Protein AF-A0A973JYC9-F1 (afdb_monomer)

Sequence (213 aa):
MLSAKSLFTEILDNDDSFRLFCSIAASGESQGGWENARIAALVPESERDLAPKITRHGADEDKHGRIFNALMKKRGLEPAPVPPETDYTMLLEQHGIGLAHDKLKADQPLTVRDIVTYLAHSRVTEQRASEQMELLRKHFADHPELGRAVKMISSDEDNHLAYCHEELLRFARAGHGRDIQRILRECALAEIRVYRDVSLAVMAHMGRILGWS

Solvent-accessible surface area (backbone atoms only — not comparable to full-atom values): 11030 Å² total; per-residue (Å²): 126,96,43,73,64,55,54,49,46,58,38,64,74,34,67,71,39,31,31,43,53,32,26,44,49,22,51,51,24,42,50,49,12,51,51,26,44,38,49,31,74,22,51,31,80,94,52,49,86,48,28,66,59,35,39,48,50,12,52,49,27,40,48,49,16,50,47,34,51,49,56,32,48,76,72,75,44,72,81,45,88,65,59,74,68,49,38,59,66,62,54,37,42,78,72,70,40,56,76,54,66,72,61,60,68,61,82,51,70,42,52,73,69,50,53,51,44,38,36,36,33,46,35,50,52,26,46,52,50,26,57,52,28,48,57,48,29,77,72,32,45,81,37,94,86,46,9,68,58,37,50,49,52,30,55,48,27,50,50,50,27,48,53,27,49,53,52,50,54,52,41,32,75,74,67,41,43,67,58,45,55,51,49,36,52,54,38,48,61,50,46,58,51,52,52,50,51,22,51,51,43,47,51,53,53,42,26,64,71,73,65,64,125

Foldseek 3Di:
DDDPLVLVCLQCVDLVSLLQVLLLLLVQLLVLLLLLQLLLLQADPVPVVCNVVSNVLSVLSNVLSVLSCVLSVVVVHDHDDHDPLLNLVVQCVVLVQADHPVRSPPSHHDDPLNVLSNLLLQLLVLVVQLVVLVSCQVNCCPPPRCNVSSVSSNVSSVVSNVVSVVVNVVVVVVPCVVVSVVSNVSNNVSSVVSVVSSVVVSVVVSCVSSVPD

Radius of gyration: 17.73 Å; Cα contacts (8 Å, |Δi|>4): 232; chains: 1; bounding box: 40×30×53 Å

Structure (mmCIF, N/CA/C/O backbone):
data_AF-A0A973JYC9-F1
#
_entry.id   AF-A0A973JYC9-F1
#
loop_
_atom_site.group_PDB
_atom_site.id
_atom_site.type_symbol
_atom_site.label_atom_id
_atom_site.label_alt_id
_atom_site.label_comp_id
_atom_site.label_asym_id
_atom_site.label_entity_id
_atom_site.label_seq_id
_atom_site.pdbx_PDB_ins_code
_atom_site.Cartn_x
_atom_site.Cartn_y
_atom_site.Cartn_z
_atom_site.occupancy
_atom_site.B_iso_or_equiv
_atom_site.auth_seq_id
_atom_site.auth_comp_id
_atom_site.au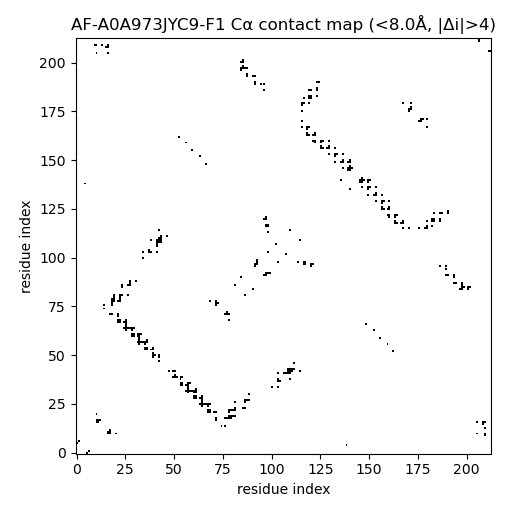th_asym_id
_atom_site.auth_atom_id
_atom_site.pdbx_PDB_model_num
ATOM 1 N N . MET A 1 1 ? -17.538 -15.037 22.084 1.00 63.44 1 MET A N 1
ATOM 2 C CA . MET A 1 1 ? -16.581 -15.948 21.416 1.00 63.44 1 MET A CA 1
ATOM 3 C C . MET A 1 1 ? -15.635 -15.097 20.602 1.00 63.44 1 MET A C 1
ATOM 5 O O . MET A 1 1 ? -16.117 -14.189 19.934 1.00 63.44 1 MET A O 1
ATOM 9 N N . LEU A 1 2 ? -14.335 -15.379 20.664 1.00 82.12 2 LEU A N 1
ATOM 10 C CA . LEU A 1 2 ? -13.342 -14.678 19.857 1.00 82.12 2 LEU A CA 1
ATOM 11 C C . LEU A 1 2 ? -13.589 -14.974 18.369 1.00 82.12 2 LEU A C 1
ATOM 13 O O . LEU A 1 2 ? -13.639 -16.130 17.957 1.00 82.12 2 LEU A O 1
ATOM 17 N N . SER A 1 3 ? -13.785 -13.927 17.577 1.00 90.25 3 SER A N 1
ATOM 18 C CA . SER A 1 3 ? -13.942 -13.982 16.123 1.00 90.25 3 SER A CA 1
ATOM 19 C C . SER A 1 3 ? -13.306 -12.741 15.503 1.00 90.25 3 SER A C 1
ATOM 21 O O . SER A 1 3 ? -13.174 -11.726 16.183 1.00 90.25 3 SER A O 1
ATOM 23 N N . ALA A 1 4 ? -12.969 -12.780 14.211 1.00 87.75 4 ALA A N 1
ATOM 24 C CA . ALA A 1 4 ? -12.471 -11.591 13.512 1.00 87.75 4 ALA A CA 1
ATOM 25 C C . ALA A 1 4 ? -13.449 -10.410 13.648 1.00 87.75 4 ALA A C 1
ATOM 27 O O . ALA A 1 4 ? -13.041 -9.301 13.970 1.00 87.75 4 ALA A O 1
ATOM 28 N N . LYS A 1 5 ? -14.757 -10.669 13.499 1.00 91.00 5 LYS A N 1
ATOM 29 C CA . LYS A 1 5 ? -15.793 -9.643 13.662 1.00 91.00 5 LYS A CA 1
ATOM 30 C C . LYS A 1 5 ? -15.778 -9.022 15.061 1.00 91.00 5 LYS A C 1
ATOM 32 O O . LYS A 1 5 ? -15.756 -7.805 15.153 1.00 91.00 5 LYS A O 1
ATOM 37 N N . SER A 1 6 ? -15.784 -9.832 16.125 1.00 92.69 6 SER A N 1
ATOM 38 C CA . SER A 1 6 ? -15.794 -9.302 17.498 1.00 92.69 6 SER A CA 1
ATOM 39 C C . SER A 1 6 ? -14.526 -8.509 17.812 1.00 92.69 6 SER A C 1
ATOM 41 O O . SER A 1 6 ? -14.623 -7.439 18.393 1.00 92.69 6 SER A O 1
ATOM 43 N N . LEU A 1 7 ? -13.367 -8.990 17.352 1.00 92.62 7 LEU A N 1
ATOM 44 C CA . LEU A 1 7 ? -12.081 -8.320 17.532 1.00 92.62 7 LEU A CA 1
ATOM 45 C C . LEU A 1 7 ? -12.058 -6.935 16.872 1.00 92.62 7 LEU A C 1
ATOM 47 O O . LEU A 1 7 ? -11.702 -5.948 17.506 1.00 92.62 7 LEU A O 1
ATOM 51 N N . PHE A 1 8 ? -12.472 -6.855 15.603 1.00 93.44 8 PHE A N 1
ATOM 52 C CA . PHE A 1 8 ? -12.558 -5.575 14.906 1.00 93.44 8 PHE A CA 1
ATOM 53 C C . PHE A 1 8 ? -13.615 -4.665 15.524 1.00 93.44 8 PHE A C 1
ATOM 55 O O . PHE A 1 8 ? -13.373 -3.473 15.629 1.00 93.44 8 PHE A O 1
ATOM 62 N N . THR A 1 9 ? -14.760 -5.192 15.964 1.00 94.44 9 THR A N 1
ATOM 63 C CA . THR A 1 9 ? -15.763 -4.382 16.669 1.00 94.44 9 THR A CA 1
ATOM 64 C C . THR A 1 9 ? -15.178 -3.746 17.931 1.00 94.44 9 THR A C 1
ATOM 66 O O . THR A 1 9 ? -15.327 -2.544 18.099 1.00 94.44 9 THR A O 1
ATOM 69 N N . GLU A 1 10 ? -14.435 -4.488 18.759 1.00 95.50 10 GLU A N 1
ATOM 70 C CA . GLU A 1 10 ? -13.779 -3.918 19.949 1.00 95.50 10 GLU A CA 1
ATOM 71 C C . GLU A 1 10 ? -12.788 -2.797 19.594 1.00 95.50 10 GLU A C 1
ATOM 73 O O . GLU A 1 10 ? -12.801 -1.744 20.228 1.00 95.50 10 GLU A O 1
ATOM 78 N N . ILE A 1 11 ? -11.981 -2.983 18.542 1.00 95.25 11 ILE A N 1
ATOM 79 C CA . ILE A 1 11 ? -11.052 -1.951 18.049 1.00 95.25 11 ILE A CA 1
ATOM 80 C C . ILE A 1 11 ? -11.806 -0.715 17.540 1.00 95.25 11 ILE A C 1
ATOM 82 O O . ILE A 1 11 ? -11.365 0.411 17.763 1.00 95.25 11 ILE A O 1
ATOM 86 N N . LEU A 1 12 ? -12.917 -0.914 16.828 1.00 94.69 12 LEU A N 1
ATOM 87 C CA . LEU A 1 12 ? -13.675 0.157 16.182 1.00 94.69 12 LEU A CA 1
ATOM 88 C C . LEU A 1 12 ? -14.596 0.918 17.143 1.00 94.69 12 LEU A C 1
ATOM 90 O O . LEU A 1 12 ? -14.936 2.062 16.844 1.00 94.69 12 LEU A O 1
ATOM 94 N N . ASP A 1 13 ? -15.007 0.316 18.257 1.00 95.38 13 ASP A N 1
ATOM 95 C CA . ASP A 1 13 ? -15.923 0.922 19.234 1.00 95.38 13 ASP A CA 1
ATOM 96 C C . ASP A 1 13 ? -15.190 1.710 20.335 1.00 95.38 13 ASP A C 1
ATOM 98 O O . ASP A 1 13 ? -15.813 2.499 21.045 1.00 95.38 13 ASP A O 1
ATOM 102 N N . ASN A 1 14 ? -13.872 1.538 20.472 1.00 97.31 14 ASN A N 1
ATOM 103 C CA . ASN A 1 14 ? -13.035 2.323 21.376 1.00 97.31 14 ASN A CA 1
ATOM 104 C C . ASN A 1 14 ? -12.266 3.403 20.600 1.00 97.31 14 ASN A C 1
ATOM 106 O O . ASN A 1 14 ? -11.577 3.117 19.622 1.00 97.31 14 ASN A O 1
ATOM 110 N N . ASP A 1 15 ? -12.379 4.653 21.047 1.00 98.06 15 ASP A N 1
ATOM 111 C CA . ASP A 1 15 ? -11.827 5.798 20.322 1.00 98.06 15 ASP A CA 1
ATOM 112 C C . ASP A 1 15 ? -10.297 5.790 20.238 1.00 98.06 15 ASP A C 1
ATOM 114 O O . ASP A 1 15 ? -9.754 6.147 19.195 1.00 98.06 15 ASP A O 1
ATOM 118 N N . ASP A 1 16 ? -9.586 5.337 21.272 1.00 98.06 16 ASP A N 1
ATOM 119 C CA . ASP A 1 16 ? -8.120 5.301 21.259 1.00 98.06 16 ASP A CA 1
ATOM 120 C C . ASP A 1 16 ? -7.584 4.227 20.305 1.00 98.06 16 ASP A C 1
ATOM 122 O O . ASP A 1 16 ? -6.649 4.488 19.538 1.00 98.06 16 ASP A O 1
ATOM 126 N N . SER A 1 17 ? -8.191 3.035 20.296 1.00 97.94 17 SER A N 1
ATOM 127 C CA . SER A 1 17 ? -7.802 1.968 19.367 1.00 97.94 17 SER A CA 1
ATOM 128 C C . SER A 1 17 ? -8.213 2.297 17.939 1.00 97.94 17 SER A C 1
ATOM 130 O O . SER A 1 17 ? -7.425 2.086 17.018 1.00 97.94 17 SER A O 1
ATOM 132 N N . PHE A 1 18 ? -9.398 2.881 17.746 1.00 97.94 18 PHE A N 1
ATOM 133 C CA . PHE A 1 18 ? -9.866 3.348 16.445 1.00 97.94 18 PHE A CA 1
ATOM 134 C C . PHE A 1 18 ? -8.940 4.425 15.876 1.00 97.94 18 PHE A C 1
ATOM 136 O O . PHE A 1 18 ? -8.522 4.341 14.721 1.00 97.94 18 PHE A O 1
ATOM 143 N N . ARG A 1 19 ? -8.562 5.408 16.703 1.00 98.31 19 ARG A N 1
ATOM 144 C CA . ARG A 1 19 ? -7.623 6.477 16.346 1.00 98.31 19 ARG A CA 1
ATOM 145 C C . ARG A 1 19 ? -6.286 5.913 15.897 1.00 98.31 19 ARG A C 1
ATOM 147 O O . ARG A 1 19 ? -5.793 6.298 14.839 1.00 98.31 19 ARG A O 1
ATOM 154 N N . LEU A 1 20 ? -5.707 4.989 16.663 1.00 98.56 20 LEU A N 1
ATOM 155 C CA . LEU A 1 20 ? -4.437 4.367 16.294 1.00 98.56 20 LEU A CA 1
ATOM 156 C C . LEU A 1 20 ? -4.567 3.544 15.005 1.00 98.56 20 LEU A C 1
ATOM 158 O O . LEU A 1 20 ? -3.752 3.706 14.101 1.00 98.56 20 LEU A O 1
ATOM 162 N N . PHE A 1 21 ? -5.609 2.719 14.889 1.00 97.56 21 PHE A N 1
ATOM 163 C CA . PHE A 1 21 ? -5.857 1.892 13.708 1.00 97.56 21 PHE A CA 1
ATOM 164 C C . PHE A 1 21 ? -5.978 2.737 12.430 1.00 97.56 21 PHE A C 1
ATOM 166 O O . PHE A 1 21 ? -5.291 2.476 11.445 1.00 97.56 21 PHE A O 1
ATOM 173 N N . CYS A 1 22 ? -6.791 3.798 12.459 1.00 98.12 22 CYS A N 1
ATOM 174 C CA . CYS A 1 22 ? -6.931 4.712 11.327 1.00 98.12 22 CYS A CA 1
ATOM 175 C C . CYS A 1 22 ? -5.657 5.515 11.042 1.00 98.12 22 CYS A C 1
ATOM 177 O O . CYS A 1 22 ? -5.405 5.820 9.882 1.00 98.12 22 CYS A O 1
ATOM 179 N N . SER A 1 23 ? -4.854 5.851 12.056 1.00 98.50 23 SER A N 1
ATOM 180 C CA . SER A 1 23 ? -3.591 6.578 11.856 1.00 98.50 23 SER A CA 1
ATOM 181 C C . SER A 1 23 ? -2.541 5.716 11.157 1.00 98.50 23 SER A C 1
ATOM 183 O O . SER A 1 23 ? -1.873 6.197 10.246 1.00 98.50 23 SER A O 1
ATOM 185 N N . ILE A 1 24 ? -2.437 4.437 11.538 1.00 98.25 24 ILE A N 1
ATOM 186 C CA . ILE A 1 24 ? -1.553 3.464 10.880 1.00 98.25 24 ILE A CA 1
ATOM 187 C C . ILE A 1 24 ? -1.950 3.312 9.412 1.00 98.25 24 ILE A C 1
ATOM 189 O O . ILE A 1 24 ? -1.103 3.476 8.537 1.00 98.25 24 ILE A O 1
ATOM 193 N N . ALA A 1 25 ? -3.240 3.078 9.147 1.00 97.50 25 ALA A N 1
ATOM 194 C CA . ALA A 1 25 ? -3.743 2.958 7.783 1.00 97.50 25 ALA A CA 1
ATOM 195 C C . ALA A 1 25 ? -3.463 4.239 6.982 1.00 97.50 25 ALA A C 1
ATOM 197 O O . ALA A 1 25 ? -2.742 4.194 5.995 1.00 97.50 25 ALA A O 1
ATOM 198 N N . ALA A 1 26 ? -3.905 5.405 7.470 1.00 97.94 26 ALA A N 1
ATOM 199 C CA . ALA A 1 26 ? -3.714 6.684 6.786 1.00 97.94 26 ALA A CA 1
ATOM 200 C C . ALA A 1 26 ? -2.245 6.995 6.451 1.00 97.94 26 ALA A C 1
ATOM 202 O O . ALA A 1 26 ? -1.978 7.591 5.407 1.00 97.94 26 ALA A O 1
ATOM 203 N N . SER A 1 27 ? -1.309 6.627 7.331 1.00 96.56 27 SER A N 1
ATOM 204 C CA . SER A 1 27 ? 0.126 6.799 7.093 1.00 96.56 27 SER A CA 1
ATOM 205 C C . SER A 1 27 ? 0.617 5.919 5.945 1.00 96.56 27 SER A C 1
ATOM 207 O O . SER A 1 27 ? 1.299 6.427 5.057 1.00 96.56 27 SER A O 1
ATOM 209 N N . GLY A 1 28 ? 0.223 4.641 5.931 1.00 96.00 28 GLY A N 1
ATOM 210 C CA . GLY A 1 28 ? 0.543 3.708 4.847 1.00 96.00 28 GLY A CA 1
ATOM 211 C C . GLY A 1 28 ? 0.016 4.194 3.497 1.00 96.00 28 GLY A C 1
ATOM 212 O O . GLY A 1 28 ? 0.798 4.329 2.558 1.00 96.00 28 GLY A O 1
ATOM 213 N N . GLU A 1 29 ? -1.264 4.576 3.442 1.00 97.69 29 GLU A N 1
ATOM 214 C CA . GLU A 1 29 ? -1.901 5.110 2.227 1.00 97.69 29 GLU A CA 1
ATOM 215 C C . GLU A 1 29 ? -1.199 6.383 1.717 1.00 97.69 29 GLU A C 1
ATOM 217 O O . GLU A 1 29 ? -0.935 6.556 0.530 1.00 97.69 29 GLU A O 1
ATOM 222 N N . SER A 1 30 ? -0.850 7.306 2.621 1.00 95.62 30 SER A N 1
ATOM 223 C CA . SER A 1 30 ? -0.203 8.570 2.230 1.00 95.62 30 SER A CA 1
ATOM 224 C C . SER A 1 30 ? 1.207 8.341 1.680 1.00 95.62 30 SER A C 1
ATOM 226 O O . SER A 1 30 ? 1.656 9.056 0.781 1.00 95.62 30 SER A O 1
ATOM 228 N N . GLN A 1 31 ? 1.916 7.345 2.215 1.00 95.25 31 GLN A N 1
ATOM 229 C CA . GLN A 1 31 ? 3.209 6.938 1.684 1.00 95.25 31 GLN A CA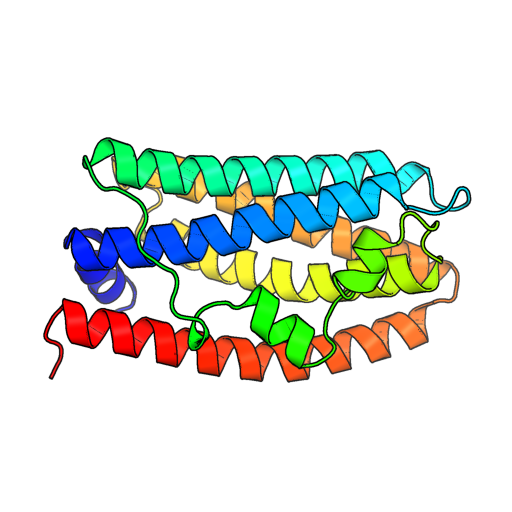 1
ATOM 230 C C . GLN A 1 31 ? 3.054 6.285 0.305 1.00 95.25 31 GLN A C 1
ATOM 232 O O . GLN A 1 31 ? 3.756 6.688 -0.623 1.00 95.25 31 GLN A O 1
ATOM 237 N N . GLY A 1 32 ? 2.103 5.360 0.141 1.00 96.12 32 GLY A N 1
ATOM 238 C CA . GLY A 1 32 ? 1.787 4.739 -1.149 1.00 96.12 32 GLY A CA 1
ATOM 239 C C . GLY A 1 32 ? 1.434 5.771 -2.225 1.00 96.12 32 GLY A C 1
ATOM 240 O O . GLY A 1 32 ? 1.946 5.707 -3.348 1.00 96.12 32 GLY A O 1
ATOM 241 N N . GLY A 1 33 ? 0.648 6.791 -1.871 1.00 97.56 33 GLY A N 1
ATOM 242 C CA . GLY A 1 33 ? 0.328 7.921 -2.746 1.00 97.56 33 GLY A CA 1
ATOM 243 C C . GLY A 1 33 ? 1.568 8.691 -3.204 1.00 97.56 33 GLY A C 1
ATOM 244 O O . GLY A 1 33 ? 1.769 8.902 -4.407 1.00 97.56 33 GLY A O 1
ATOM 245 N N . TRP A 1 34 ? 2.458 9.041 -2.268 1.00 97.50 34 TRP A N 1
ATOM 246 C CA . TRP A 1 34 ? 3.722 9.716 -2.581 1.00 97.50 34 TRP A CA 1
ATOM 247 C C . TRP A 1 34 ? 4.643 8.865 -3.467 1.00 97.50 34 TRP A C 1
ATOM 249 O O . TRP A 1 34 ? 5.173 9.369 -4.464 1.00 97.50 34 TRP A O 1
ATOM 259 N N . GLU A 1 35 ? 4.822 7.582 -3.141 1.00 97.56 35 GLU A N 1
ATOM 260 C CA . GLU A 1 35 ? 5.683 6.664 -3.893 1.00 97.56 35 GLU A CA 1
ATOM 261 C C . GLU A 1 35 ? 5.191 6.525 -5.337 1.00 97.56 35 GLU A C 1
ATOM 263 O O . GLU A 1 35 ? 5.955 6.748 -6.281 1.00 97.56 35 GLU A O 1
ATOM 268 N N . ASN A 1 36 ? 3.899 6.253 -5.530 1.00 98.38 36 ASN A N 1
ATOM 269 C CA . ASN A 1 36 ? 3.297 6.139 -6.856 1.00 98.38 36 ASN A CA 1
ATOM 270 C C . ASN A 1 36 ? 3.388 7.455 -7.644 1.00 98.38 36 ASN A C 1
ATOM 272 O O . ASN A 1 36 ? 3.734 7.438 -8.827 1.00 98.38 36 ASN A O 1
ATOM 276 N N . ALA A 1 37 ? 3.160 8.610 -7.012 1.00 98.00 37 ALA A N 1
ATOM 277 C CA . ALA A 1 37 ? 3.316 9.906 -7.674 1.00 98.00 37 ALA A CA 1
ATOM 278 C C . ALA A 1 37 ? 4.752 10.122 -8.183 1.00 98.00 37 ALA A C 1
ATOM 280 O O . ALA A 1 37 ? 4.960 10.578 -9.314 1.00 98.00 37 ALA A O 1
ATOM 281 N N . ARG A 1 38 ? 5.757 9.743 -7.383 1.00 98.25 38 ARG A N 1
ATOM 282 C CA . ARG A 1 38 ? 7.169 9.799 -7.787 1.00 98.25 38 ARG A CA 1
ATOM 283 C C . ARG A 1 38 ? 7.486 8.816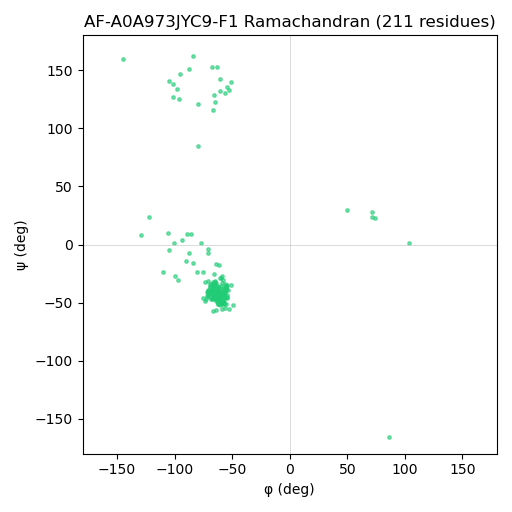 -8.904 1.00 98.25 38 ARG A C 1
ATOM 285 O O . ARG A 1 38 ? 8.107 9.208 -9.887 1.00 98.25 38 ARG A O 1
ATOM 292 N N . ILE A 1 39 ? 7.029 7.573 -8.810 1.00 98.56 39 ILE A N 1
ATOM 293 C CA . ILE A 1 39 ? 7.249 6.564 -9.854 1.00 98.56 39 ILE A CA 1
ATOM 294 C C . ILE A 1 39 ? 6.612 7.012 -11.170 1.00 98.56 39 ILE A C 1
ATOM 296 O O . ILE A 1 39 ? 7.265 6.945 -12.211 1.00 98.56 39 ILE A O 1
ATOM 300 N N . ALA A 1 40 ? 5.390 7.550 -11.133 1.00 98.50 40 ALA A N 1
ATOM 301 C CA . ALA A 1 40 ? 4.713 8.094 -12.306 1.00 98.50 40 ALA A CA 1
ATOM 302 C C . ALA A 1 40 ? 5.507 9.237 -12.954 1.00 98.50 40 ALA A C 1
ATOM 304 O O . ALA A 1 40 ? 5.630 9.280 -14.179 1.00 98.50 40 ALA A O 1
ATOM 305 N N . ALA A 1 41 ? 6.093 10.139 -12.164 1.00 98.19 41 ALA A N 1
ATOM 306 C CA . ALA A 1 41 ? 6.934 11.212 -12.693 1.00 98.19 41 ALA A CA 1
ATOM 307 C C . ALA A 1 41 ? 8.215 10.680 -13.360 1.00 98.19 41 ALA A C 1
ATOM 309 O O . ALA A 1 41 ? 8.672 11.242 -14.354 1.00 98.19 41 ALA A O 1
ATOM 310 N N . LEU A 1 42 ? 8.763 9.573 -12.851 1.00 98.50 42 LEU A N 1
ATOM 311 C CA . LEU A 1 42 ? 10.065 9.047 -13.256 1.00 98.50 42 LEU A CA 1
ATOM 312 C C . LEU A 1 42 ? 10.011 7.873 -14.246 1.00 98.50 42 LEU A C 1
ATOM 314 O O . LEU A 1 42 ? 11.072 7.365 -14.604 1.00 98.50 42 LEU A O 1
ATOM 318 N N . VAL A 1 43 ? 8.837 7.412 -14.698 1.00 98.38 43 VAL A N 1
ATOM 319 C CA . VAL A 1 43 ? 8.766 6.298 -15.672 1.00 98.38 43 VAL A CA 1
ATOM 320 C C . VAL A 1 43 ? 9.608 6.625 -16.917 1.00 98.38 43 VAL A C 1
ATOM 322 O O . VAL A 1 43 ? 9.516 7.747 -17.430 1.00 98.38 43 VAL A O 1
ATOM 325 N N . PRO A 1 44 ? 10.406 5.668 -17.429 1.00 97.69 44 PRO A N 1
ATOM 326 C CA . PRO A 1 44 ? 11.193 5.876 -18.637 1.00 97.69 44 PRO A CA 1
ATOM 327 C C . PRO A 1 44 ? 10.306 6.119 -19.859 1.00 97.69 44 PRO A C 1
ATOM 329 O O . PRO A 1 44 ? 9.198 5.594 -19.956 1.00 97.69 44 PRO A O 1
ATOM 332 N N . GLU A 1 45 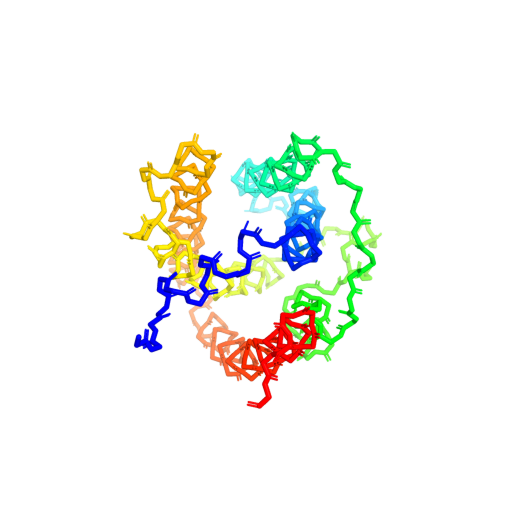? 10.847 6.844 -20.838 1.00 97.19 45 GLU A N 1
ATOM 333 C CA . GLU A 1 45 ? 10.156 7.175 -22.092 1.00 97.19 45 GLU A CA 1
ATOM 334 C C . GLU A 1 45 ? 9.609 5.936 -22.819 1.00 97.19 45 GLU A C 1
ATOM 336 O O . GLU A 1 45 ? 8.489 5.947 -23.319 1.00 97.19 45 GLU A O 1
ATOM 341 N N . SER A 1 46 ? 10.356 4.827 -22.814 1.00 97.25 46 SER A N 1
ATOM 342 C CA . SER A 1 46 ? 9.931 3.572 -23.450 1.00 97.25 46 SER A CA 1
ATOM 343 C C . SER A 1 46 ? 8.688 2.938 -22.819 1.00 97.25 46 SER A C 1
ATOM 345 O O . SER A 1 46 ? 8.080 2.068 -23.428 1.00 97.25 46 SER A O 1
ATOM 347 N N . GLU A 1 47 ? 8.321 3.345 -21.604 1.00 98.25 47 GLU A N 1
ATOM 348 C CA . GLU A 1 47 ? 7.174 2.828 -20.855 1.00 98.25 47 GLU A CA 1
ATOM 349 C C . GLU A 1 47 ? 6.196 3.952 -20.489 1.00 98.25 47 GLU A C 1
ATOM 351 O O . GLU A 1 47 ? 5.437 3.839 -19.525 1.00 98.25 47 GLU A O 1
ATOM 356 N N . ARG A 1 48 ? 6.208 5.065 -21.239 1.00 97.19 48 ARG A N 1
ATOM 357 C CA . ARG A 1 48 ? 5.486 6.286 -20.865 1.00 97.19 48 ARG A CA 1
ATOM 358 C C . ARG A 1 48 ? 3.984 6.072 -20.677 1.00 97.19 48 ARG A C 1
ATOM 360 O O . ARG A 1 48 ? 3.398 6.717 -19.806 1.00 97.19 48 ARG A O 1
ATOM 367 N N . ASP A 1 49 ? 3.405 5.121 -21.404 1.00 97.31 49 ASP A N 1
ATOM 368 C CA . ASP A 1 49 ? 1.996 4.718 -21.326 1.00 97.31 49 ASP A CA 1
ATOM 369 C C . ASP A 1 49 ? 1.575 4.178 -19.947 1.00 97.31 49 ASP A C 1
ATOM 371 O O . ASP A 1 49 ? 0.384 4.147 -19.632 1.00 97.31 49 ASP A O 1
ATOM 375 N N . LEU A 1 50 ? 2.524 3.789 -19.087 1.00 98.12 50 LEU A N 1
ATOM 376 C CA . LEU A 1 50 ? 2.240 3.403 -17.702 1.00 98.12 50 LEU A CA 1
ATOM 377 C C . LEU A 1 50 ? 1.950 4.593 -16.787 1.00 98.12 50 LEU A C 1
ATOM 379 O O . LEU A 1 50 ? 1.281 4.405 -15.771 1.00 98.12 50 LEU A O 1
ATOM 383 N N . ALA A 1 51 ? 2.420 5.803 -17.121 1.00 98.44 51 ALA A N 1
ATOM 384 C CA . ALA A 1 51 ? 2.280 6.976 -16.248 1.00 98.44 51 ALA A CA 1
ATOM 385 C C . ALA A 1 51 ? 0.851 7.169 -15.740 1.00 98.44 51 ALA A C 1
ATOM 387 O O . ALA A 1 51 ? 0.675 7.259 -14.530 1.00 98.44 51 ALA A O 1
ATOM 388 N N . PRO A 1 52 ? -0.178 7.185 -16.613 1.00 98.44 52 PRO A N 1
ATOM 389 C CA . PRO A 1 52 ? -1.535 7.474 -16.175 1.00 98.44 52 PRO A CA 1
ATOM 390 C C . PRO A 1 52 ? -2.092 6.405 -15.230 1.00 98.44 52 PRO A C 1
ATOM 392 O O . PRO A 1 52 ? -2.863 6.736 -14.333 1.00 98.44 52 PRO A O 1
ATOM 395 N N . LYS A 1 53 ? -1.688 5.135 -15.398 1.00 98.31 53 LYS A N 1
ATOM 396 C CA . LYS A 1 53 ? -2.095 4.037 -14.507 1.00 98.31 53 LYS A CA 1
ATOM 397 C C . LYS A 1 53 ? -1.486 4.211 -13.117 1.00 98.31 53 LYS A C 1
ATOM 399 O O . LYS A 1 53 ? -2.209 4.159 -12.130 1.00 98.31 53 LYS A O 1
ATOM 404 N N . ILE A 1 54 ? -0.187 4.502 -13.058 1.00 98.69 54 ILE A N 1
ATOM 405 C CA . ILE A 1 54 ? 0.546 4.713 -11.801 1.00 98.69 54 ILE A CA 1
ATOM 406 C C . ILE A 1 54 ? 0.074 5.999 -11.103 1.00 98.69 54 ILE A C 1
ATOM 408 O O . ILE A 1 54 ? -0.123 6.012 -9.894 1.00 98.69 54 ILE A O 1
ATOM 412 N N . THR A 1 55 ? -0.186 7.074 -11.855 1.00 98.69 55 THR A N 1
ATOM 413 C CA . THR A 1 55 ? -0.777 8.307 -11.311 1.00 98.69 55 THR A CA 1
ATOM 414 C C . THR A 1 55 ? -2.153 8.052 -10.715 1.00 98.69 55 THR A C 1
ATOM 416 O O . THR A 1 55 ? -2.456 8.579 -9.649 1.00 98.69 55 THR A O 1
ATOM 419 N N . ARG A 1 56 ? -2.994 7.259 -11.391 1.00 98.50 56 ARG A N 1
ATOM 420 C CA . ARG A 1 56 ? -4.313 6.905 -10.868 1.00 98.50 56 ARG A CA 1
ATOM 421 C C . ARG A 1 56 ? -4.199 6.113 -9.571 1.00 98.50 56 ARG A C 1
ATOM 423 O O . ARG A 1 56 ? -4.858 6.496 -8.617 1.00 98.50 56 ARG A O 1
ATOM 430 N N . HIS A 1 57 ? -3.336 5.098 -9.544 1.00 98.56 57 HIS A N 1
ATOM 431 C CA . HIS A 1 57 ? -3.052 4.326 -8.337 1.00 98.56 57 HIS A CA 1
ATOM 432 C C . HIS A 1 57 ? -2.667 5.258 -7.182 1.00 98.56 57 HIS A C 1
ATOM 434 O O . HIS A 1 57 ? -3.378 5.320 -6.192 1.00 98.56 57 HIS A O 1
ATOM 440 N N . GLY A 1 58 ? -1.654 6.115 -7.355 1.00 98.38 58 GLY A N 1
ATOM 441 C CA . GLY A 1 58 ? -1.260 7.059 -6.301 1.00 98.38 58 GLY A CA 1
ATOM 442 C C . GLY A 1 58 ? -2.368 8.027 -5.864 1.00 98.38 58 GLY A C 1
ATOM 443 O O . GLY A 1 58 ? -2.455 8.377 -4.691 1.00 98.38 58 GLY A O 1
ATOM 444 N N . ALA A 1 59 ? -3.250 8.446 -6.776 1.00 98.62 59 ALA A N 1
ATOM 445 C CA . ALA A 1 59 ? -4.393 9.292 -6.433 1.00 98.62 59 ALA A CA 1
ATOM 446 C C . ALA A 1 59 ? -5.474 8.547 -5.626 1.00 98.62 59 ALA A C 1
ATOM 448 O O . ALA A 1 59 ? -6.181 9.176 -4.826 1.00 98.62 59 ALA A O 1
ATOM 449 N N . ASP A 1 60 ? -5.621 7.242 -5.857 1.00 98.62 60 ASP A N 1
ATOM 450 C CA . ASP A 1 60 ? -6.514 6.362 -5.113 1.00 98.62 60 ASP A CA 1
ATOM 451 C C . ASP A 1 60 ? -5.965 6.117 -3.691 1.00 9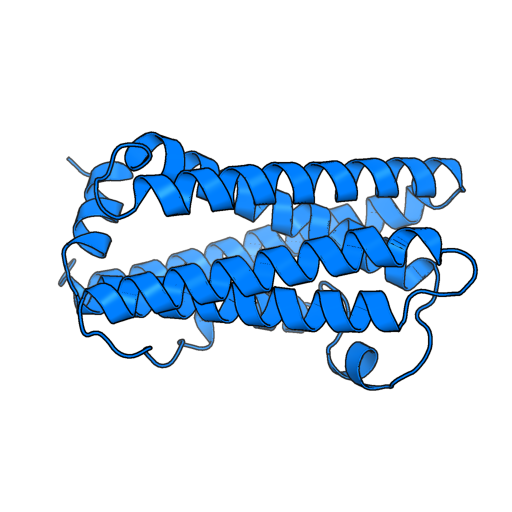8.62 60 ASP A C 1
ATOM 453 O O . ASP A 1 60 ? -6.707 6.371 -2.740 1.00 98.62 60 ASP A O 1
ATOM 457 N N . GLU A 1 61 ? -4.665 5.851 -3.527 1.00 98.38 61 GLU A N 1
ATOM 458 C CA . GLU A 1 61 ? -3.985 5.775 -2.213 1.00 98.38 61 GLU A CA 1
ATOM 459 C C . GLU A 1 61 ? -4.153 7.080 -1.404 1.00 98.38 61 GLU A C 1
ATOM 461 O O . GLU A 1 61 ? -4.664 7.117 -0.282 1.00 98.38 61 GLU A O 1
ATOM 466 N N . ASP A 1 62 ? -3.853 8.226 -2.024 1.00 98.25 62 ASP A N 1
ATOM 467 C CA . ASP A 1 62 ? -4.050 9.551 -1.425 1.00 98.25 62 ASP A CA 1
ATOM 468 C C . ASP A 1 62 ? -5.507 9.769 -0.968 1.00 98.25 62 ASP A C 1
ATOM 470 O O . ASP A 1 62 ? -5.798 10.452 0.026 1.00 98.25 62 ASP A O 1
ATOM 474 N N . LYS A 1 63 ? -6.468 9.230 -1.726 1.00 98.44 63 LYS A N 1
ATOM 475 C CA . LYS A 1 63 ? -7.897 9.278 -1.397 1.00 98.44 63 LYS A CA 1
ATOM 476 C C . LYS A 1 63 ? -8.207 8.373 -0.208 1.00 98.44 63 LYS A C 1
ATOM 478 O O . LYS A 1 63 ? -8.974 8.809 0.653 1.00 98.44 63 LYS A O 1
ATOM 483 N N . HIS A 1 64 ? -7.625 7.183 -0.115 1.00 98.56 64 HIS A N 1
ATOM 484 C CA . HIS A 1 64 ? -7.792 6.280 1.027 1.00 98.56 64 HIS A CA 1
ATOM 485 C C . HIS A 1 64 ? -7.245 6.896 2.313 1.00 98.56 64 HIS A C 1
ATOM 487 O O . HIS A 1 64 ? -7.971 6.974 3.310 1.00 98.56 64 HIS A O 1
ATOM 493 N N . GLY A 1 65 ? -6.054 7.498 2.267 1.00 97.94 65 GLY A N 1
ATOM 494 C CA . GLY A 1 65 ? -5.485 8.227 3.404 1.00 97.94 65 GLY A CA 1
ATOM 495 C C . GLY A 1 65 ? -6.398 9.357 3.894 1.00 97.94 65 GLY A C 1
ATOM 496 O O . GLY A 1 65 ? -6.634 9.527 5.096 1.00 97.94 65 GLY A O 1
ATOM 497 N N . ARG A 1 66 ? -7.019 10.106 2.970 1.00 98.25 66 ARG A N 1
ATOM 498 C CA . ARG A 1 66 ? -8.034 11.120 3.317 1.00 98.25 66 ARG A CA 1
ATOM 499 C C . ARG A 1 66 ? -9.300 10.520 3.926 1.00 98.25 66 ARG A C 1
ATOM 501 O O . ARG A 1 66 ? -9.894 11.158 4.796 1.00 98.25 66 ARG A O 1
ATOM 508 N N . ILE A 1 67 ? -9.725 9.333 3.497 1.00 98.25 67 ILE A N 1
ATOM 509 C CA . ILE A 1 67 ? -10.891 8.641 4.061 1.00 98.25 67 ILE A CA 1
ATOM 510 C C . ILE A 1 67 ? -10.636 8.283 5.528 1.00 98.25 67 ILE A C 1
ATOM 512 O O . ILE A 1 67 ? -11.463 8.625 6.373 1.00 98.25 67 ILE A O 1
ATOM 516 N N . PHE A 1 68 ? -9.493 7.679 5.859 1.00 98.06 68 PHE A N 1
ATOM 517 C CA . PHE A 1 68 ? -9.154 7.341 7.247 1.00 98.06 68 PHE A CA 1
ATOM 518 C C . PHE A 1 68 ? -9.055 8.580 8.147 1.00 98.06 68 PHE A C 1
ATOM 520 O O . PHE A 1 68 ? -9.610 8.597 9.248 1.00 98.06 68 PHE A O 1
ATOM 527 N N . ASN A 1 69 ? -8.456 9.665 7.653 1.00 98.00 69 ASN A N 1
ATOM 528 C CA . ASN A 1 69 ? -8.434 10.942 8.372 1.00 98.00 69 ASN A CA 1
ATOM 529 C C . ASN A 1 69 ? -9.841 11.527 8.582 1.00 98.00 69 ASN A C 1
ATOM 531 O O . ASN A 1 69 ? -10.162 12.025 9.662 1.00 98.00 69 ASN A O 1
ATOM 535 N N . ALA A 1 70 ? -10.714 11.444 7.575 1.00 97.75 70 ALA A N 1
ATOM 536 C CA . ALA A 1 70 ? -12.095 11.905 7.692 1.00 97.75 70 ALA A CA 1
ATOM 537 C C . ALA A 1 70 ? -12.905 11.075 8.703 1.00 97.75 70 ALA A C 1
ATOM 539 O O . ALA A 1 70 ? -13.743 11.634 9.413 1.00 97.75 70 ALA A O 1
ATOM 540 N N . LEU A 1 71 ? -12.644 9.767 8.794 1.00 97.12 71 LEU A N 1
ATOM 541 C CA . LEU A 1 71 ? -13.257 8.877 9.779 1.00 97.12 71 LEU A CA 1
ATOM 542 C C . LEU A 1 71 ? -12.885 9.274 11.217 1.00 97.12 71 LEU A C 1
ATOM 544 O O . LEU A 1 71 ? -13.779 9.409 12.051 1.00 97.12 71 LEU A O 1
ATOM 548 N N . MET A 1 72 ? -11.605 9.549 11.490 1.00 97.69 72 MET A N 1
ATOM 549 C CA . MET A 1 72 ? -11.158 10.073 12.792 1.00 97.69 72 MET A CA 1
ATOM 550 C C . MET A 1 72 ? -11.782 11.436 13.102 1.00 97.69 72 MET A C 1
ATOM 552 O O . MET A 1 72 ? -12.391 11.623 14.157 1.00 97.69 72 MET A O 1
ATOM 556 N N . LYS A 1 73 ? -11.739 12.367 12.140 1.00 97.50 73 LYS A N 1
ATOM 557 C CA . LYS A 1 73 ? -12.316 13.709 12.293 1.00 97.50 73 LYS A CA 1
ATOM 558 C C . LYS A 1 73 ? -13.813 13.676 12.596 1.00 97.50 73 LYS A C 1
ATOM 560 O O . LYS A 1 73 ? -14.292 14.480 13.391 1.00 97.50 73 LYS A O 1
ATOM 565 N N . LYS A 1 74 ? -14.565 12.749 11.992 1.00 96.12 74 LYS A N 1
ATOM 566 C CA . LYS A 1 74 ? -16.001 12.571 12.263 1.00 96.12 74 LYS A CA 1
ATOM 567 C C . LYS A 1 74 ? -16.276 12.231 13.734 1.00 96.12 74 L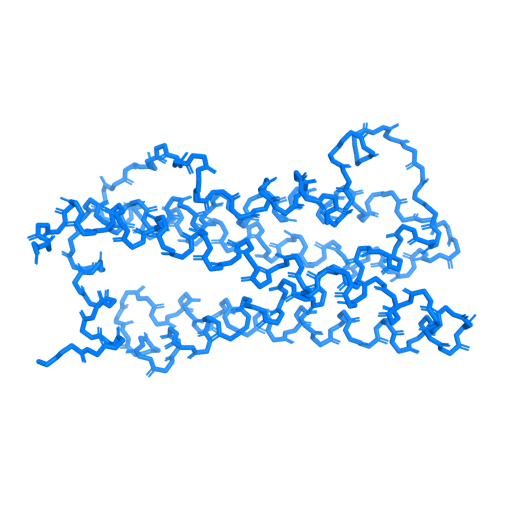YS A C 1
ATOM 569 O O . LYS A 1 74 ? -17.332 12.597 14.241 1.00 96.12 74 LYS A O 1
ATOM 574 N N . ARG A 1 75 ? -15.325 11.586 14.413 1.00 95.81 75 ARG A N 1
ATOM 575 C CA . ARG A 1 75 ? -15.377 11.278 15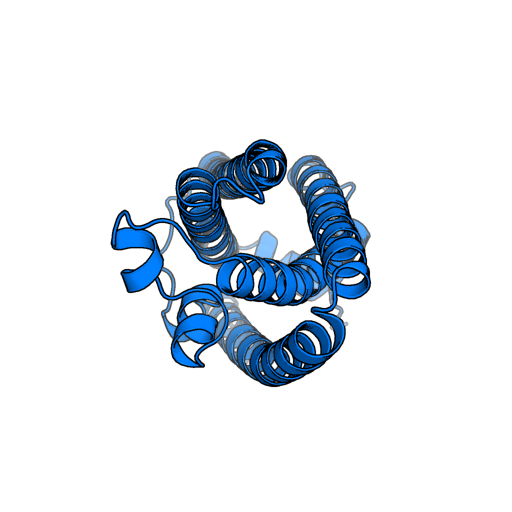.848 1.00 95.81 75 ARG A CA 1
ATOM 576 C C . ARG A 1 75 ? -14.706 12.332 16.737 1.00 95.81 75 ARG A C 1
ATOM 578 O O . ARG A 1 75 ? -14.637 12.150 17.942 1.00 95.81 75 ARG A O 1
ATOM 585 N N . GLY A 1 76 ? -14.225 13.440 16.168 1.00 97.75 76 GLY A N 1
ATOM 586 C CA . GLY A 1 76 ? -13.499 14.470 16.918 1.00 97.75 76 GLY A CA 1
ATOM 587 C C . GLY A 1 76 ? -12.096 14.039 17.355 1.00 97.75 76 GLY A C 1
ATOM 588 O O . GLY A 1 76 ? -11.575 14.577 18.328 1.00 97.75 76 GLY A O 1
ATOM 589 N N . LEU A 1 77 ? -11.499 13.067 16.660 1.00 98.19 77 LEU A N 1
ATOM 590 C CA . LEU A 1 77 ? -10.185 12.511 16.977 1.00 98.19 77 LEU A CA 1
ATOM 591 C C . LEU A 1 77 ? -9.113 13.096 16.054 1.00 98.19 77 LEU A C 1
ATOM 593 O O . LEU A 1 77 ? -9.314 13.197 14.842 1.00 98.19 77 LEU A O 1
ATOM 597 N N . GLU A 1 78 ? -7.958 13.417 16.633 1.00 97.38 78 GLU A N 1
ATOM 598 C CA . GLU A 1 78 ? -6.753 13.820 15.901 1.00 97.38 78 GLU A CA 1
ATOM 599 C C . GLU A 1 78 ? -5.823 12.614 15.670 1.00 97.38 78 GLU A C 1
ATOM 601 O O . GLU A 1 78 ? -5.747 11.738 16.546 1.00 97.38 78 GLU A O 1
ATOM 606 N N . PRO A 1 79 ? -5.079 12.558 14.546 1.00 97.56 79 PRO A N 1
ATOM 607 C CA . PRO A 1 79 ? -4.159 11.460 14.259 1.00 97.56 79 PRO A CA 1
ATOM 608 C C . PRO A 1 79 ? -3.195 11.159 15.415 1.00 97.56 79 PRO A C 1
ATOM 610 O O . PRO A 1 79 ? -2.675 12.055 16.086 1.00 97.56 79 PRO A O 1
ATOM 613 N N . ALA A 1 80 ? -2.960 9.874 15.662 1.00 97.31 80 ALA A N 1
ATOM 614 C CA . ALA A 1 80 ? -1.972 9.396 16.616 1.00 97.31 80 ALA A CA 1
ATOM 615 C C . ALA A 1 80 ? -0.594 9.259 15.946 1.00 97.31 80 ALA A C 1
ATOM 617 O O . ALA A 1 80 ? -0.522 8.952 14.755 1.00 97.31 80 ALA A O 1
ATOM 618 N N . PRO A 1 81 ? 0.508 9.412 16.702 1.00 96.75 81 PRO A N 1
ATOM 619 C CA . PRO A 1 81 ? 1.816 8.967 16.238 1.00 96.75 81 PRO A CA 1
ATOM 620 C C . PRO A 1 81 ? 1.775 7.478 15.882 1.00 96.75 81 PRO A C 1
ATOM 622 O O . PRO A 1 81 ? 1.310 6.669 16.687 1.00 96.75 81 PRO A O 1
ATOM 625 N N . VAL A 1 82 ? 2.270 7.126 14.696 1.00 97.56 82 VAL A N 1
ATOM 626 C CA . VAL A 1 82 ? 2.365 5.734 14.239 1.00 97.56 82 VAL A CA 1
ATOM 627 C C . VAL A 1 82 ? 3.593 5.079 14.881 1.00 97.56 82 VAL A C 1
ATOM 629 O O . VAL A 1 82 ? 4.705 5.583 14.703 1.00 97.56 82 VAL A O 1
ATOM 632 N N . PRO A 1 83 ? 3.430 3.985 15.650 1.00 98.06 83 PRO A N 1
ATOM 633 C CA . PRO A 1 83 ? 4.562 3.239 16.185 1.00 98.06 83 PRO A CA 1
ATOM 634 C C . PRO A 1 83 ? 5.435 2.682 15.046 1.00 98.06 83 PRO A C 1
ATOM 636 O O . PRO A 1 83 ? 4.883 2.057 14.135 1.00 98.06 83 PRO A O 1
ATOM 639 N N . PRO A 1 84 ? 6.770 2.848 15.080 1.00 97.00 84 PRO A N 1
ATOM 640 C CA . PRO A 1 84 ? 7.649 2.418 13.988 1.00 97.00 84 PRO A CA 1
ATOM 641 C C . PRO A 1 84 ? 7.529 0.931 13.626 1.00 97.00 84 PRO A C 1
ATOM 643 O O . PRO A 1 84 ? 7.620 0.559 12.465 1.00 97.00 84 PRO A O 1
ATOM 646 N N . GLU A 1 85 ? 7.273 0.067 14.607 1.00 97.81 85 GLU A N 1
ATOM 647 C CA . GLU A 1 85 ? 7.075 -1.372 14.407 1.00 97.81 85 GLU A CA 1
ATOM 648 C C . GLU A 1 85 ? 5.748 -1.734 13.714 1.00 97.81 85 GLU A C 1
ATOM 650 O O . GLU A 1 85 ? 5.518 -2.897 13.387 1.00 97.81 85 GLU A O 1
ATOM 655 N N . THR A 1 86 ? 4.867 -0.751 13.509 1.00 97.94 86 THR A N 1
ATOM 656 C CA . THR A 1 86 ? 3.611 -0.896 12.756 1.00 97.94 86 THR A CA 1
ATOM 657 C C . THR A 1 86 ? 3.674 -0.264 11.366 1.00 97.94 86 THR A C 1
ATOM 659 O O . THR A 1 86 ? 2.728 -0.407 10.593 1.00 97.94 86 THR A O 1
ATOM 662 N N . ASP A 1 87 ? 4.781 0.405 11.033 1.00 95.94 87 ASP A N 1
ATOM 663 C CA . ASP A 1 87 ? 4.989 1.056 9.742 1.00 95.94 87 ASP A CA 1
ATOM 664 C C . ASP A 1 87 ? 5.399 0.023 8.683 1.00 95.94 87 ASP A C 1
ATOM 666 O O . ASP A 1 87 ? 6.575 -0.252 8.435 1.00 95.94 87 ASP A O 1
ATOM 670 N N . TYR A 1 88 ? 4.383 -0.614 8.101 1.00 95.94 88 TYR A N 1
ATOM 671 C CA . TYR A 1 88 ? 4.530 -1.701 7.140 1.00 95.94 88 TYR A CA 1
ATOM 672 C C . TYR A 1 88 ? 5.425 -1.334 5.951 1.00 95.94 88 TYR A C 1
ATOM 674 O O . TYR A 1 88 ? 6.324 -2.102 5.602 1.00 95.94 88 TYR A O 1
ATOM 682 N N . THR A 1 89 ? 5.220 -0.159 5.358 1.00 91.62 89 THR A N 1
ATOM 683 C CA . THR A 1 89 ? 5.926 0.241 4.138 1.00 91.62 89 THR A CA 1
ATOM 684 C C . THR A 1 89 ? 7.392 0.565 4.429 1.00 91.62 89 THR A C 1
ATOM 686 O O . THR A 1 89 ? 8.276 0.101 3.706 1.00 91.62 89 THR A O 1
ATOM 689 N N . MET A 1 90 ? 7.690 1.254 5.538 1.00 92.31 90 MET A N 1
ATOM 690 C CA . MET A 1 90 ? 9.078 1.456 5.979 1.00 92.31 90 MET A CA 1
ATOM 691 C C . MET A 1 90 ? 9.787 0.144 6.313 1.00 92.31 90 MET A C 1
ATOM 693 O O . MET A 1 90 ? 10.956 -0.040 5.965 1.00 92.31 90 MET A O 1
ATOM 697 N N . LEU A 1 91 ? 9.101 -0.797 6.965 1.00 96.38 91 LEU A N 1
ATOM 698 C CA . LEU A 1 91 ? 9.687 -2.097 7.293 1.00 96.38 91 LEU A CA 1
ATOM 699 C C . LEU A 1 91 ? 9.965 -2.938 6.041 1.00 96.38 91 LEU A C 1
ATOM 701 O O . LEU A 1 91 ? 10.976 -3.642 6.007 1.00 96.38 91 LEU A O 1
ATOM 705 N N . LEU A 1 92 ? 9.132 -2.855 5.001 1.00 95.25 92 LEU A N 1
ATOM 706 C CA . LEU A 1 92 ? 9.410 -3.488 3.709 1.00 95.25 92 LEU A CA 1
ATOM 707 C C . LEU A 1 92 ? 10.671 -2.913 3.055 1.00 95.25 92 LEU A C 1
ATOM 709 O O . LEU A 1 92 ? 11.557 -3.678 2.663 1.00 95.25 92 LEU A O 1
ATOM 713 N N . GLU A 1 93 ? 10.802 -1.587 3.002 1.00 93.88 93 GLU A N 1
ATOM 714 C CA . GLU A 1 93 ? 11.990 -0.944 2.433 1.00 93.88 93 GLU A CA 1
ATOM 715 C C . GLU A 1 93 ? 13.268 -1.329 3.190 1.00 93.88 93 GLU A C 1
ATOM 717 O O . GLU A 1 93 ? 14.285 -1.636 2.566 1.00 93.88 93 GLU A O 1
ATOM 722 N N . GLN A 1 94 ? 13.222 -1.400 4.525 1.00 93.44 94 GLN A N 1
ATOM 723 C CA . GLN A 1 94 ? 14.355 -1.858 5.342 1.00 93.44 94 GLN A CA 1
ATOM 724 C C . GLN A 1 94 ? 14.801 -3.289 5.000 1.00 93.44 94 GLN A C 1
ATOM 726 O O . GLN A 1 94 ? 15.973 -3.630 5.168 1.00 93.44 94 GLN A O 1
ATOM 731 N N . HIS A 1 95 ? 13.891 -4.119 4.486 1.00 93.56 95 HIS A N 1
ATOM 732 C CA . HIS A 1 95 ? 14.184 -5.465 3.989 1.00 93.56 95 HIS A CA 1
ATOM 733 C C . HIS A 1 95 ? 14.567 -5.493 2.499 1.00 93.56 95 HIS A C 1
ATOM 735 O O . HIS A 1 95 ? 14.709 -6.572 1.919 1.00 93.56 95 HIS A O 1
ATOM 741 N N . GLY A 1 96 ? 14.768 -4.328 1.879 1.00 92.56 96 GLY A N 1
ATOM 742 C CA . GLY A 1 96 ? 15.137 -4.183 0.473 1.00 92.56 96 GLY A CA 1
ATOM 743 C C . GLY A 1 96 ? 13.985 -4.452 -0.492 1.00 92.56 96 GLY A C 1
ATOM 744 O O . GLY A 1 96 ? 14.233 -4.815 -1.642 1.00 92.56 96 GLY A O 1
ATOM 745 N N . ILE A 1 97 ? 12.741 -4.327 -0.027 1.00 94.62 97 ILE A N 1
ATOM 746 C CA . ILE A 1 97 ? 11.545 -4.569 -0.828 1.00 94.62 97 ILE A CA 1
ATOM 747 C C . ILE A 1 97 ? 10.997 -3.242 -1.362 1.00 94.62 97 ILE A C 1
ATOM 749 O O . ILE A 1 97 ? 10.895 -2.262 -0.632 1.00 94.62 97 ILE A O 1
ATOM 753 N N . GLY A 1 98 ? 10.653 -3.222 -2.652 1.00 92.69 98 GLY A N 1
ATOM 754 C CA . GLY A 1 98 ? 10.195 -2.019 -3.348 1.00 92.69 98 GLY A CA 1
ATOM 755 C C . GLY A 1 98 ? 11.329 -1.157 -3.908 1.00 92.69 98 GLY A C 1
ATOM 756 O O . GLY A 1 98 ? 12.469 -1.602 -4.065 1.00 92.69 98 GLY A O 1
ATOM 757 N N . LEU A 1 99 ? 10.997 0.079 -4.284 1.00 95.75 99 LEU A N 1
ATOM 758 C CA . LEU A 1 99 ? 11.975 1.074 -4.720 1.00 95.75 99 LEU A CA 1
ATOM 759 C C . LEU A 1 99 ? 12.338 1.964 -3.533 1.00 95.75 99 LEU A C 1
ATOM 761 O O . LEU A 1 99 ? 11.459 2.573 -2.939 1.00 95.75 99 LEU A O 1
ATOM 765 N N . ALA A 1 100 ? 13.631 2.072 -3.227 1.00 94.19 100 ALA A N 1
ATOM 766 C CA . ALA A 1 100 ? 14.095 2.892 -2.111 1.00 94.19 100 ALA A CA 1
ATOM 767 C C . ALA A 1 100 ? 13.712 4.375 -2.279 1.00 94.19 100 ALA A C 1
ATOM 769 O O . ALA A 1 100 ? 13.824 4.933 -3.379 1.00 94.19 100 ALA A O 1
ATOM 770 N N . HIS A 1 101 ? 13.361 5.046 -1.182 1.00 94.31 101 HIS A N 1
ATOM 771 C CA . HIS A 1 101 ? 12.980 6.462 -1.177 1.00 94.31 101 HIS A CA 1
ATOM 772 C C . HIS A 1 101 ? 14.077 7.353 -1.749 1.00 94.31 101 HIS A C 1
ATOM 774 O O . HIS A 1 101 ? 13.786 8.291 -2.489 1.00 94.31 101 HIS A O 1
ATOM 780 N N . ASP A 1 102 ? 15.341 7.051 -1.454 1.00 93.75 102 ASP A N 1
ATOM 781 C CA . ASP A 1 102 ? 16.485 7.796 -1.987 1.00 93.75 102 ASP A CA 1
ATOM 782 C C . ASP A 1 102 ? 16.529 7.747 -3.517 1.00 93.75 102 ASP A C 1
ATOM 784 O O . ASP A 1 102 ? 16.829 8.747 -4.171 1.00 93.75 102 ASP A O 1
ATOM 788 N N . LYS A 1 103 ? 16.137 6.612 -4.106 1.00 95.19 103 LYS A N 1
ATOM 789 C CA . LYS A 1 103 ? 16.012 6.478 -5.557 1.00 95.19 103 LYS A CA 1
ATOM 790 C C . LYS A 1 103 ? 14.850 7.305 -6.094 1.00 95.19 103 LYS A C 1
ATOM 792 O O . LYS A 1 103 ? 15.019 8.019 -7.079 1.00 95.19 103 LYS A O 1
ATOM 797 N N . LEU A 1 104 ? 13.692 7.249 -5.437 1.00 96.00 104 LEU A N 1
ATOM 798 C CA . LEU A 1 104 ? 12.515 8.024 -5.836 1.00 96.00 104 LEU A CA 1
ATOM 799 C C . LEU A 1 104 ? 12.727 9.536 -5.689 1.00 96.00 104 LEU A C 1
ATOM 801 O O . LEU A 1 104 ? 12.113 10.303 -6.427 1.00 96.00 104 LEU A O 1
ATOM 805 N N . LYS A 1 105 ? 13.619 9.981 -4.798 1.00 95.75 105 LYS A N 1
ATOM 806 C CA . LYS A 1 105 ? 13.987 11.393 -4.595 1.00 95.75 105 LYS A CA 1
ATOM 807 C C . LYS A 1 105 ? 15.058 11.909 -5.558 1.00 95.75 105 LYS A C 1
ATOM 809 O O . LYS A 1 105 ? 15.203 13.117 -5.681 1.00 95.75 105 LYS A O 1
ATOM 814 N N . ALA A 1 106 ? 15.788 11.039 -6.256 1.00 92.81 106 ALA A N 1
ATOM 815 C CA . ALA A 1 106 ? 16.944 11.432 -7.067 1.00 92.81 106 ALA A CA 1
ATOM 816 C C . ALA A 1 106 ? 16.608 12.216 -8.360 1.00 92.81 106 ALA A C 1
ATOM 818 O O . ALA A 1 106 ? 17.526 12.613 -9.077 1.00 92.81 106 ALA A O 1
ATOM 819 N N . ASP A 1 107 ? 15.321 12.410 -8.684 1.00 91.94 107 ASP A N 1
ATOM 820 C CA . ASP A 1 107 ? 14.834 13.062 -9.917 1.00 91.94 107 ASP A CA 1
ATOM 821 C C . ASP A 1 107 ? 15.479 12.512 -11.211 1.00 91.94 107 ASP A C 1
ATOM 823 O O . ASP A 1 107 ? 15.628 13.216 -12.209 1.00 91.94 107 ASP A O 1
ATOM 827 N N . GLN A 1 108 ? 15.861 11.230 -11.206 1.00 95.94 108 GLN A N 1
ATOM 828 C CA . GLN A 1 108 ? 16.397 10.527 -12.371 1.00 95.94 108 GLN A CA 1
ATOM 829 C C . GLN A 1 108 ? 15.351 9.573 -12.954 1.00 95.94 108 GLN A C 1
ATOM 831 O O . GLN A 1 108 ? 14.670 8.896 -12.178 1.00 95.94 108 GLN A O 1
ATOM 836 N N . PRO A 1 109 ? 15.247 9.456 -14.294 1.00 97.44 109 PRO A N 1
ATOM 837 C CA . PRO A 1 109 ? 14.383 8.462 -14.913 1.00 97.44 109 PRO A CA 1
ATOM 838 C C . PRO A 1 109 ? 14.667 7.054 -14.379 1.00 97.44 109 PRO A C 1
ATOM 840 O O . PRO A 1 109 ? 15.819 6.618 -14.295 1.00 97.44 109 PRO A O 1
ATOM 843 N N . LEU A 1 110 ? 13.602 6.337 -14.035 1.00 98.44 110 LEU A N 1
ATOM 844 C CA . LEU A 1 110 ? 13.650 4.931 -13.663 1.00 98.44 110 LEU A CA 1
ATOM 845 C C . LEU A 1 110 ? 14.040 4.081 -14.871 1.00 98.44 110 LEU A C 1
ATOM 847 O O . LEU A 1 110 ? 13.764 4.414 -16.022 1.00 98.44 110 LEU A O 1
ATOM 851 N N . THR A 1 111 ? 14.658 2.935 -14.612 1.00 98.12 111 THR A N 1
ATOM 852 C CA . THR A 1 111 ? 14.894 1.936 -15.658 1.00 98.12 111 THR A CA 1
ATOM 853 C C . THR A 1 111 ? 13.659 1.056 -15.850 1.00 98.12 111 THR A C 1
ATOM 855 O O . THR A 1 111 ? 12.824 0.928 -14.955 1.00 98.12 111 THR A O 1
ATOM 858 N N . VAL A 1 112 ? 13.569 0.348 -16.980 1.00 98.25 112 VAL A N 1
ATOM 859 C CA . VAL A 1 112 ? 12.532 -0.686 -17.177 1.00 98.25 112 VAL A CA 1
ATOM 860 C C . VAL A 1 112 ? 12.572 -1.734 -16.055 1.00 98.25 112 VAL A C 1
ATOM 862 O O . VAL A 1 112 ? 11.535 -2.166 -15.562 1.00 98.25 112 VAL A O 1
ATOM 865 N N . ARG A 1 113 ? 13.770 -2.097 -15.576 1.00 97.50 113 ARG A N 1
ATOM 866 C CA . ARG A 1 113 ? 13.931 -3.022 -14.445 1.00 97.50 113 ARG A CA 1
ATOM 867 C C . ARG A 1 113 ? 13.349 -2.467 -13.143 1.00 97.50 113 ARG A C 1
ATOM 869 O O . ARG A 1 113 ? 12.840 -3.241 -12.335 1.00 97.50 113 ARG A O 1
ATOM 876 N N . ASP A 1 114 ? 13.407 -1.157 -12.937 1.00 98.31 114 ASP A N 1
ATOM 877 C CA . ASP A 1 114 ? 12.803 -0.522 -11.764 1.00 98.31 114 ASP A CA 1
ATOM 878 C C . ASP A 1 114 ? 11.283 -0.548 -11.839 1.00 98.31 114 ASP A C 1
ATOM 880 O O . ASP A 1 114 ? 10.639 -0.851 -10.843 1.00 98.31 114 ASP A O 1
ATOM 884 N N . ILE A 1 115 ? 10.713 -0.336 -13.028 1.00 98.50 115 ILE A N 1
ATOM 885 C CA . ILE A 1 115 ? 9.271 -0.485 -13.258 1.00 98.50 115 ILE A CA 1
ATOM 886 C C . ILE A 1 115 ? 8.818 -1.925 -13.007 1.00 98.50 115 ILE A C 1
ATOM 888 O O . ILE A 1 115 ? 7.818 -2.145 -12.330 1.00 98.50 115 ILE A O 1
ATOM 892 N N . VAL A 1 116 ? 9.576 -2.916 -13.485 1.00 98.56 116 VAL A N 1
ATOM 893 C CA . VAL A 1 116 ? 9.300 -4.332 -13.196 1.00 98.56 116 VAL A CA 1
ATOM 894 C C . VAL A 1 116 ? 9.393 -4.621 -11.695 1.00 98.56 116 VAL A C 1
ATOM 896 O O . VAL A 1 116 ? 8.546 -5.335 -11.162 1.00 98.56 116 VAL A O 1
ATOM 899 N N . THR A 1 117 ? 10.390 -4.056 -11.006 1.00 98.31 117 THR A N 1
ATOM 900 C CA . THR A 1 117 ? 10.538 -4.181 -9.545 1.00 98.31 117 THR A CA 1
ATOM 901 C C . THR A 1 117 ? 9.342 -3.584 -8.812 1.00 98.31 117 THR A C 1
ATOM 903 O O . THR A 1 117 ? 8.763 -4.257 -7.965 1.00 98.31 117 THR A O 1
ATOM 906 N N . TYR A 1 118 ? 8.942 -2.366 -9.177 1.00 98.31 118 TYR A N 1
ATOM 907 C CA . TYR A 1 118 ? 7.765 -1.691 -8.638 1.00 98.31 118 TYR A CA 1
ATOM 908 C C . TYR A 1 118 ? 6.498 -2.528 -8.834 1.00 98.31 118 TYR A C 1
ATOM 910 O O . TYR A 1 118 ? 5.853 -2.868 -7.854 1.00 98.31 118 TYR A O 1
ATOM 918 N N . LEU A 1 119 ? 6.181 -2.946 -10.063 1.00 98.69 119 LEU A N 1
ATOM 919 C CA . LEU A 1 119 ? 4.958 -3.706 -10.339 1.00 98.69 119 LEU A CA 1
ATOM 920 C C . LEU A 1 119 ? 4.930 -5.052 -9.611 1.00 98.69 119 LEU A C 1
ATOM 922 O O . LEU A 1 119 ? 3.875 -5.485 -9.156 1.00 98.69 119 LEU A O 1
ATOM 926 N N . ALA A 1 120 ? 6.076 -5.730 -9.507 1.00 98.44 120 ALA A N 1
ATOM 927 C CA . ALA A 1 120 ? 6.177 -6.994 -8.787 1.00 98.44 120 ALA A CA 1
ATOM 928 C C . ALA A 1 120 ? 5.993 -6.800 -7.277 1.00 98.44 120 ALA A C 1
ATOM 930 O O . ALA A 1 120 ? 5.316 -7.609 -6.646 1.00 98.44 120 ALA A O 1
ATOM 931 N N . HIS A 1 121 ? 6.560 -5.729 -6.720 1.00 97.38 121 HIS A N 1
ATOM 932 C CA . HIS A 1 121 ? 6.350 -5.346 -5.330 1.00 97.38 121 HIS A CA 1
ATOM 933 C C . HIS A 1 121 ? 4.885 -4.985 -5.068 1.00 97.38 121 HIS A C 1
ATOM 935 O O . HIS A 1 121 ? 4.252 -5.654 -4.253 1.00 97.38 121 HIS A O 1
ATOM 941 N N . SER A 1 122 ? 4.336 -4.027 -5.823 1.00 97.81 122 SER A N 1
ATOM 942 C CA . SER A 1 122 ? 2.942 -3.599 -5.707 1.00 97.81 122 SER A CA 1
ATOM 943 C C . SER A 1 122 ? 2.000 -4.782 -5.832 1.00 97.81 122 SER A C 1
ATOM 945 O O . SER A 1 122 ? 1.174 -4.997 -4.968 1.00 97.81 122 SER A O 1
ATOM 947 N N . ARG A 1 123 ? 2.188 -5.689 -6.797 1.00 98.44 123 ARG A N 1
ATOM 948 C CA . ARG A 1 123 ? 1.337 -6.885 -6.900 1.00 98.44 123 ARG A CA 1
ATOM 949 C C . ARG A 1 123 ? 1.273 -7.711 -5.602 1.00 98.44 123 ARG A C 1
ATOM 951 O O . ARG A 1 123 ? 0.267 -8.374 -5.354 1.00 98.44 123 ARG A O 1
ATOM 958 N N . VAL A 1 124 ? 2.360 -7.784 -4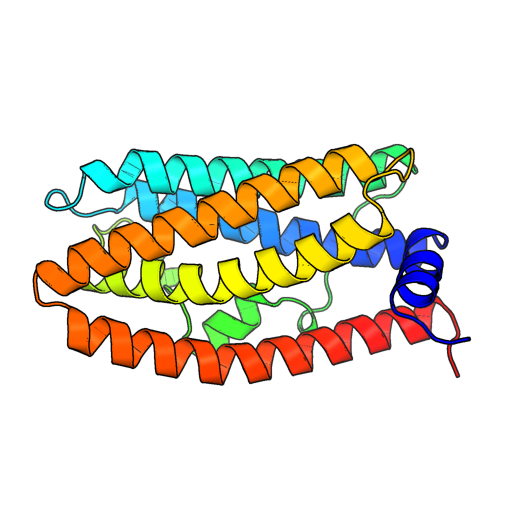.829 1.00 98.38 124 VAL A N 1
ATOM 959 C CA . VAL A 1 124 ? 2.391 -8.506 -3.544 1.00 98.38 124 VAL A CA 1
ATOM 960 C C . VAL A 1 124 ? 1.673 -7.705 -2.458 1.00 98.38 124 VAL A C 1
ATOM 962 O O . VAL A 1 124 ? 0.843 -8.282 -1.757 1.00 98.38 124 VAL A O 1
ATOM 965 N N . THR A 1 125 ? 1.940 -6.402 -2.346 1.00 97.31 125 THR A N 1
ATOM 966 C CA . THR A 1 125 ? 1.292 -5.531 -1.352 1.00 97.31 125 THR A CA 1
ATOM 967 C C . THR A 1 125 ? -0.193 -5.334 -1.643 1.00 97.31 125 THR A C 1
ATOM 969 O O . THR A 1 125 ? -0.998 -5.473 -0.732 1.00 97.31 125 THR A O 1
ATOM 972 N N . GLU A 1 126 ? -0.580 -5.172 -2.907 1.00 98.19 126 GLU A N 1
ATOM 973 C CA . GLU A 1 126 ? -1.979 -5.064 -3.335 1.00 98.19 126 GLU A CA 1
ATOM 974 C C . GLU A 1 126 ? -2.755 -6.355 -3.093 1.00 98.19 126 GLU A C 1
ATOM 976 O O . GLU A 1 126 ? -3.936 -6.324 -2.757 1.00 98.19 126 GLU A O 1
ATOM 981 N N . GLN A 1 127 ? -2.110 -7.524 -3.216 1.00 98.38 127 GLN A N 1
ATOM 982 C CA . GLN A 1 127 ? -2.771 -8.767 -2.818 1.00 98.38 127 GLN A CA 1
ATOM 983 C C . GLN A 1 127 ? -3.068 -8.751 -1.315 1.00 98.38 127 GLN A C 1
ATOM 985 O O . GLN A 1 127 ? -4.165 -9.132 -0.907 1.00 98.38 127 GLN A O 1
ATOM 990 N N . ARG A 1 128 ? -2.108 -8.315 -0.492 1.00 97.56 128 ARG A N 1
ATOM 991 C CA . ARG A 1 128 ? -2.312 -8.197 0.952 1.00 97.56 128 ARG A CA 1
ATOM 992 C C . ARG A 1 128 ? -3.441 -7.215 1.271 1.00 97.56 128 ARG A C 1
ATOM 994 O O . ARG A 1 128 ? -4.329 -7.572 2.048 1.00 97.56 128 ARG A O 1
ATOM 1001 N N . ALA A 1 129 ? -3.423 -6.035 0.656 1.00 97.31 129 ALA A N 1
ATOM 1002 C CA . ALA A 1 129 ? -4.435 -5.002 0.836 1.00 97.31 129 ALA A CA 1
ATOM 1003 C C . ALA A 1 129 ? -5.828 -5.509 0.427 1.00 97.31 129 ALA A C 1
ATOM 1005 O O . ALA A 1 129 ? -6.751 -5.475 1.241 1.00 97.31 129 ALA A O 1
ATOM 1006 N N . SER A 1 130 ? -5.966 -6.100 -0.766 1.00 97.88 130 SER A N 1
ATOM 1007 C CA . SER A 1 130 ? -7.220 -6.699 -1.250 1.00 97.88 130 SER A CA 1
ATOM 1008 C C . SER A 1 130 ? -7.758 -7.773 -0.289 1.00 97.88 130 SER A C 1
ATOM 1010 O O . SER A 1 130 ? -8.924 -7.713 0.104 1.00 97.88 130 SER A O 1
ATOM 1012 N N . GLU A 1 131 ? -6.916 -8.692 0.205 1.00 97.12 131 GLU A N 1
ATOM 1013 C CA . GLU A 1 131 ? -7.323 -9.728 1.172 1.00 97.12 131 GLU A CA 1
ATOM 1014 C C . GLU A 1 131 ? -7.796 -9.137 2.517 1.00 97.12 131 GLU A C 1
ATOM 1016 O O . GLU A 1 131 ? -8.794 -9.586 3.097 1.00 97.12 131 GLU A O 1
ATOM 1021 N N . GLN A 1 132 ? -7.104 -8.115 3.034 1.00 95.69 132 GLN A N 1
ATOM 1022 C CA . GLN A 1 132 ? -7.506 -7.430 4.269 1.00 95.69 132 GLN A CA 1
ATOM 1023 C C . GLN A 1 132 ? -8.811 -6.649 4.079 1.00 95.69 132 GLN A C 1
ATOM 1025 O O . GLN A 1 132 ? -9.705 -6.694 4.933 1.00 95.69 132 GLN A O 1
ATOM 1030 N N . MET A 1 133 ? -8.954 -5.974 2.942 1.00 97.06 133 MET A N 1
ATOM 1031 C CA . MET A 1 133 ? -10.145 -5.209 2.605 1.00 97.06 133 MET A CA 1
ATOM 1032 C C . MET A 1 133 ? -11.349 -6.104 2.330 1.00 97.06 133 MET A C 1
ATOM 1034 O O . MET A 1 133 ? -12.461 -5.747 2.723 1.00 97.06 133 MET A O 1
ATOM 1038 N N . GLU A 1 134 ? -11.160 -7.294 1.761 1.00 96.94 134 GLU A N 1
ATOM 1039 C CA . GLU A 1 134 ? -12.213 -8.301 1.627 1.00 96.94 134 GLU A CA 1
ATOM 1040 C C . GLU A 1 134 ? -12.736 -8.737 3.005 1.00 96.94 134 GLU A C 1
ATOM 1042 O O . GLU A 1 134 ? -13.954 -8.793 3.219 1.00 96.94 134 GLU A O 1
ATOM 1047 N N . LEU A 1 135 ? -11.841 -8.981 3.971 1.00 95.50 135 LEU A N 1
ATOM 1048 C CA . LEU A 1 135 ? -12.219 -9.328 5.344 1.00 95.50 135 LEU A CA 1
ATOM 1049 C C . LEU A 1 135 ? -13.025 -8.205 6.012 1.00 95.50 135 LEU A C 1
ATOM 1051 O O . LEU A 1 135 ? -14.079 -8.467 6.604 1.00 95.50 135 LEU A O 1
ATOM 1055 N N . LEU A 1 136 ? -12.571 -6.954 5.891 1.00 95.12 136 LEU A N 1
ATOM 1056 C CA . LEU A 1 136 ? -13.302 -5.796 6.406 1.00 95.12 136 LEU A CA 1
ATOM 1057 C C . LEU A 1 136 ? -14.651 -5.636 5.700 1.00 95.12 136 LEU A C 1
ATOM 1059 O O . LEU A 1 136 ? -15.669 -5.426 6.361 1.00 95.12 136 LEU A O 1
ATOM 1063 N N . ARG A 1 137 ? -14.708 -5.807 4.375 1.00 96.75 137 ARG A N 1
ATOM 1064 C CA . ARG A 1 137 ? -15.947 -5.715 3.588 1.00 96.75 137 ARG A CA 1
ATOM 1065 C C . ARG A 1 137 ? -16.951 -6.762 4.027 1.00 96.75 137 ARG A C 1
ATOM 1067 O O . ARG A 1 137 ? -18.107 -6.426 4.265 1.00 96.75 137 ARG A O 1
ATOM 1074 N N . LYS A 1 138 ? -16.519 -8.006 4.215 1.00 96.56 138 LYS A N 1
ATOM 1075 C CA . LYS A 1 138 ? -17.370 -9.103 4.690 1.00 96.56 138 LYS A CA 1
ATOM 1076 C C . LYS A 1 138 ? -18.061 -8.787 6.018 1.00 96.56 138 LYS A C 1
ATOM 1078 O O . LYS A 1 138 ? -19.192 -9.219 6.231 1.00 96.56 138 LYS A O 1
ATOM 1083 N N . HIS A 1 139 ? -17.394 -8.069 6.918 1.00 95.75 139 HIS A N 1
ATOM 1084 C CA . HIS A 1 139 ? -17.907 -7.817 8.265 1.00 95.75 139 HIS A CA 1
ATOM 1085 C C . HIS A 1 139 ? -18.559 -6.444 8.449 1.00 95.75 139 HIS A C 1
ATOM 1087 O O . HIS A 1 139 ? -19.456 -6.322 9.285 1.00 95.75 139 HIS A O 1
ATOM 1093 N N . PHE A 1 140 ? -18.153 -5.444 7.663 1.00 95.88 140 PHE A N 1
ATOM 1094 C CA . PHE A 1 140 ? -18.502 -4.037 7.876 1.00 95.88 140 PHE A CA 1
ATOM 1095 C C . PHE A 1 140 ? -19.069 -3.332 6.636 1.00 95.88 140 PHE A C 1
ATOM 1097 O O . PHE A 1 140 ? -19.312 -2.129 6.693 1.00 95.88 140 PHE A O 1
ATOM 1104 N N . ALA A 1 141 ? -19.359 -4.049 5.543 1.00 96.06 141 ALA A N 1
ATOM 1105 C CA . ALA A 1 141 ? -19.997 -3.496 4.339 1.00 96.06 141 ALA A CA 1
ATOM 1106 C C . ALA A 1 141 ? -21.280 -2.696 4.620 1.00 96.06 141 ALA A C 1
ATOM 1108 O O . ALA A 1 141 ? -21.549 -1.709 3.931 1.00 96.06 141 ALA A O 1
ATOM 1109 N N . ASP A 1 142 ? -22.058 -3.117 5.615 1.00 96.00 142 ASP A N 1
ATOM 1110 C CA . ASP A 1 142 ? -23.331 -2.489 5.980 1.00 96.00 142 ASP A CA 1
ATOM 1111 C C . ASP A 1 142 ? -23.227 -1.669 7.275 1.00 96.00 142 ASP A C 1
ATOM 1113 O O . ASP A 1 142 ? -24.232 -1.207 7.811 1.00 96.00 142 ASP A O 1
ATOM 1117 N N . HIS A 1 143 ? -22.004 -1.453 7.778 1.00 94.69 143 HIS A N 1
ATOM 1118 C CA . HIS A 1 143 ? -21.776 -0.575 8.918 1.00 94.69 143 HIS A CA 1
ATOM 1119 C C . HIS A 1 143 ? -22.128 0.871 8.529 1.00 94.69 143 HIS A C 1
ATOM 1121 O O . HIS A 1 143 ? -21.590 1.368 7.533 1.00 94.69 143 HIS A O 1
ATOM 1127 N N . PRO A 1 144 ? -22.966 1.584 9.305 1.00 92.00 144 PRO A N 1
ATOM 1128 C CA . PRO A 1 144 ? -23.494 2.893 8.913 1.00 92.00 144 PRO A CA 1
ATOM 1129 C C . PRO A 1 144 ? -22.401 3.944 8.693 1.00 92.00 144 PRO A C 1
ATOM 1131 O O . PRO A 1 144 ? -22.564 4.850 7.879 1.00 92.00 144 PRO A O 1
ATOM 1134 N N . GLU A 1 145 ? -21.271 3.820 9.391 1.00 90.81 145 GLU A N 1
ATOM 1135 C CA . GLU A 1 145 ? -20.163 4.772 9.270 1.00 90.81 145 GLU A CA 1
ATOM 1136 C C . GLU A 1 145 ? -19.050 4.322 8.323 1.00 90.81 145 GLU A C 1
ATOM 1138 O O . GLU A 1 145 ? -18.404 5.161 7.703 1.00 90.81 145 GLU A O 1
ATOM 1143 N N . LEU A 1 146 ? -18.824 3.010 8.208 1.00 94.94 146 LEU A N 1
ATOM 1144 C CA . LEU A 1 146 ? -17.621 2.452 7.576 1.00 94.94 146 LEU A CA 1
ATOM 1145 C C . LEU A 1 146 ? -17.925 1.786 6.237 1.00 94.94 146 LEU A C 1
ATOM 1147 O O . LEU A 1 146 ? -17.052 1.711 5.379 1.00 94.94 146 LEU A O 1
ATOM 1151 N N . GLY A 1 147 ? -19.166 1.346 6.020 1.00 96.50 147 GLY A N 1
ATOM 1152 C CA . GLY A 1 147 ? -19.530 0.513 4.880 1.00 96.50 147 GLY A CA 1
ATOM 1153 C C . GLY A 1 147 ? -19.200 1.145 3.534 1.00 96.50 147 GLY A C 1
ATOM 1154 O O . GLY A 1 147 ? -18.701 0.466 2.640 1.00 96.50 147 GLY A O 1
ATOM 1155 N N . ARG A 1 148 ? -19.401 2.463 3.397 1.00 97.19 148 ARG A N 1
ATOM 1156 C CA . ARG A 1 148 ? -19.032 3.194 2.176 1.00 97.19 148 ARG A CA 1
ATOM 1157 C C . ARG A 1 148 ? -17.518 3.224 1.954 1.00 97.19 148 ARG A C 1
ATOM 1159 O O . ARG A 1 148 ? -17.087 2.993 0.830 1.00 97.19 148 ARG A O 1
ATOM 1166 N N . ALA A 1 149 ? -16.744 3.516 2.999 1.00 96.94 149 ALA A N 1
ATOM 1167 C CA . ALA A 1 149 ? -15.285 3.568 2.930 1.00 96.94 149 ALA A CA 1
ATOM 1168 C C . ALA A 1 149 ? -14.717 2.196 2.556 1.00 96.94 149 ALA A C 1
ATOM 1170 O O . ALA A 1 149 ? -14.008 2.069 1.566 1.00 96.94 149 ALA A O 1
ATOM 1171 N N . VAL A 1 150 ? -15.136 1.154 3.275 1.00 97.25 150 VAL A N 1
ATOM 1172 C CA . VAL A 1 150 ? -14.659 -0.216 3.071 1.00 97.25 150 VAL A CA 1
ATOM 1173 C C . VAL A 1 150 ? -15.002 -0.746 1.675 1.00 97.25 150 VAL A C 1
ATOM 1175 O O . VAL A 1 150 ? -14.164 -1.377 1.041 1.00 97.25 150 VAL A O 1
ATOM 1178 N N . LYS A 1 151 ? -16.212 -0.475 1.160 1.00 98.25 151 LYS A N 1
ATOM 1179 C CA . LYS A 1 151 ? -16.603 -0.867 -0.208 1.00 98.25 151 LYS A CA 1
ATOM 1180 C C . LYS A 1 151 ? -15.777 -0.147 -1.277 1.00 98.25 151 LYS A C 1
ATOM 1182 O O . LYS A 1 151 ? -15.443 -0.767 -2.278 1.00 98.25 151 LYS A O 1
ATOM 1187 N N . MET A 1 152 ? -15.486 1.140 -1.076 1.00 98.31 152 MET A N 1
ATOM 1188 C CA . MET A 1 152 ? -14.692 1.934 -2.015 1.00 98.31 152 MET A CA 1
ATOM 1189 C C . MET A 1 152 ? -13.251 1.437 -2.065 1.00 98.31 152 MET A C 1
ATOM 1191 O O . MET A 1 152 ? -12.814 1.019 -3.128 1.00 98.31 152 MET A O 1
ATOM 1195 N N . ILE A 1 153 ? -12.578 1.406 -0.913 1.00 98.25 153 ILE A N 1
ATOM 1196 C CA . ILE A 1 153 ? -11.177 0.987 -0.805 1.00 98.25 153 ILE A CA 1
ATOM 1197 C C . ILE A 1 153 ? -11.026 -0.444 -1.340 1.00 98.25 153 ILE A C 1
ATOM 1199 O O . ILE A 1 153 ? -10.243 -0.675 -2.245 1.00 98.25 153 ILE A O 1
ATOM 1203 N N . SER A 1 154 ? -11.894 -1.383 -0.931 1.00 98.12 154 SER A N 1
ATOM 1204 C CA . SER A 1 154 ? -11.862 -2.761 -1.454 1.00 98.12 154 SER A CA 1
ATOM 1205 C C . SER A 1 154 ? -11.959 -2.842 -2.979 1.00 98.12 154 SER A C 1
ATOM 1207 O O . SER A 1 154 ? -11.328 -3.709 -3.569 1.00 98.12 154 SER A O 1
ATOM 1209 N N . SER A 1 155 ? -12.767 -1.991 -3.617 1.00 98.00 155 SER A N 1
ATOM 1210 C CA . SER A 1 155 ? -12.873 -1.991 -5.077 1.00 98.00 155 SER A CA 1
ATOM 1211 C C . SER A 1 155 ? -11.645 -1.382 -5.746 1.00 98.00 155 SER A C 1
ATOM 1213 O O . SER A 1 155 ? -11.343 -1.760 -6.876 1.00 98.00 155 SER A O 1
ATOM 1215 N N . ASP A 1 156 ? -11.001 -0.411 -5.105 1.00 98.31 156 ASP A N 1
ATOM 1216 C CA . ASP A 1 156 ? -9.781 0.203 -5.612 1.00 98.31 156 ASP A CA 1
ATOM 1217 C C . ASP A 1 156 ? -8.613 -0.794 -5.507 1.00 98.31 156 ASP A C 1
ATOM 1219 O O . ASP A 1 156 ? -7.964 -1.027 -6.523 1.00 98.31 156 ASP A O 1
ATOM 1223 N N . GLU A 1 157 ? -8.464 -1.516 -4.386 1.00 98.06 157 GLU A N 1
ATOM 1224 C CA . GLU A 1 157 ? -7.411 -2.542 -4.234 1.00 98.06 157 GLU A CA 1
ATOM 1225 C C . GLU A 1 157 ? -7.520 -3.680 -5.246 1.00 98.06 157 GLU A C 1
ATOM 1227 O O . GLU A 1 157 ? -6.519 -4.137 -5.802 1.00 98.06 157 GLU A O 1
ATOM 1232 N N . ASP A 1 158 ? -8.742 -4.130 -5.542 1.00 98.19 158 ASP A N 1
ATOM 1233 C CA . ASP A 1 158 ? -8.959 -5.149 -6.570 1.00 98.19 158 ASP A CA 1
ATOM 1234 C C . ASP A 1 158 ? -8.505 -4.641 -7.953 1.00 98.19 158 ASP A C 1
ATOM 1236 O O . ASP A 1 158 ? -7.927 -5.397 -8.742 1.00 98.19 158 ASP A O 1
ATOM 1240 N N . ASN A 1 159 ? -8.709 -3.350 -8.246 1.00 98.12 159 ASN A N 1
ATOM 1241 C CA . ASN A 1 159 ? -8.222 -2.726 -9.477 1.00 98.12 159 ASN A CA 1
ATOM 1242 C C . ASN A 1 159 ? -6.698 -2.557 -9.467 1.00 98.12 159 ASN A C 1
ATOM 1244 O O . ASN A 1 159 ? -6.067 -2.769 -10.508 1.00 98.12 159 ASN A O 1
ATOM 1248 N N . HIS A 1 160 ? -6.109 -2.194 -8.322 1.00 98.56 160 HIS A N 1
ATOM 1249 C CA . HIS A 1 160 ? -4.664 -2.063 -8.156 1.00 98.56 160 HIS A CA 1
ATOM 1250 C C . HIS A 1 160 ? -3.967 -3.399 -8.431 1.00 98.56 160 HIS A C 1
ATOM 1252 O O . HIS A 1 160 ? -3.121 -3.516 -9.324 1.00 98.56 160 HIS A O 1
ATOM 1258 N N . LEU A 1 161 ? -4.431 -4.457 -7.764 1.00 98.56 161 LEU A N 1
ATOM 1259 C CA . LEU A 1 161 ? -3.948 -5.818 -7.958 1.00 98.56 161 LEU A CA 1
ATOM 1260 C C . LEU A 1 161 ? -4.084 -6.281 -9.415 1.00 98.56 161 LEU A C 1
ATOM 1262 O O . LEU A 1 161 ? -3.147 -6.867 -9.973 1.00 98.56 161 LEU A O 1
ATOM 1266 N N . ALA A 1 162 ? -5.237 -6.021 -10.040 1.00 98.25 162 ALA A N 1
ATOM 1267 C CA . ALA A 1 162 ? -5.498 -6.416 -11.419 1.00 98.25 162 ALA A CA 1
ATOM 1268 C C . ALA A 1 162 ? -4.533 -5.743 -12.403 1.00 98.25 162 ALA A C 1
ATOM 1270 O O . ALA A 1 162 ? -3.903 -6.441 -13.203 1.00 98.25 162 ALA A O 1
ATOM 1271 N N . TYR A 1 163 ? -4.347 -4.418 -12.331 1.00 97.56 163 TYR A N 1
ATOM 1272 C CA . TYR A 1 163 ? -3.457 -3.745 -13.280 1.00 97.56 163 TYR A CA 1
ATOM 1273 C C . TYR A 1 163 ? -1.992 -4.149 -13.054 1.00 97.56 163 TYR A C 1
ATOM 1275 O O . TYR A 1 163 ? -1.271 -4.355 -14.034 1.00 97.56 163 TYR A O 1
ATOM 1283 N N . CYS A 1 164 ? -1.541 -4.321 -11.801 1.00 98.44 164 CYS A N 1
ATOM 1284 C CA . CYS A 1 164 ? -0.187 -4.814 -11.539 1.00 98.44 164 CYS A CA 1
ATOM 1285 C C . CYS A 1 164 ? 0.021 -6.181 -12.199 1.00 98.44 164 CYS A C 1
ATOM 1287 O O . CYS A 1 164 ? 1.046 -6.424 -12.837 1.00 98.44 164 CYS A O 1
ATOM 1289 N N . HIS A 1 165 ? -0.967 -7.072 -12.082 1.00 98.38 165 HIS A N 1
ATOM 1290 C CA . HIS A 1 165 ? -0.920 -8.387 -12.708 1.00 98.38 165 HIS A CA 1
ATOM 1291 C C . HIS A 1 165 ? -0.853 -8.304 -14.241 1.00 98.38 165 HIS A C 1
ATOM 1293 O O . HIS A 1 165 ? 0.000 -8.948 -14.855 1.00 98.38 165 HIS A O 1
ATOM 1299 N N . GLU A 1 166 ? -1.709 -7.495 -14.865 1.00 98.50 166 GLU A N 1
ATOM 1300 C CA . GLU A 1 166 ? -1.742 -7.315 -16.321 1.00 98.50 166 GLU A CA 1
ATOM 1301 C C . GLU A 1 166 ? -0.419 -6.772 -16.874 1.00 98.50 166 GLU A C 1
ATOM 1303 O O . GLU A 1 166 ? 0.109 -7.295 -17.862 1.00 98.50 166 GLU A O 1
ATOM 1308 N N . GLU A 1 167 ? 0.161 -5.767 -16.218 1.00 98.75 167 GLU A N 1
ATOM 1309 C CA . GLU A 1 167 ? 1.429 -5.179 -16.649 1.00 98.75 167 GLU A CA 1
ATOM 1310 C C . GLU A 1 167 ? 2.604 -6.140 -16.458 1.00 98.75 167 GLU A C 1
ATOM 1312 O O . GLU A 1 167 ? 3.469 -6.245 -17.332 1.00 98.75 167 GLU A O 1
ATOM 1317 N N . LEU A 1 168 ? 2.613 -6.935 -15.385 1.00 98.75 168 LEU A N 1
ATOM 1318 C CA . LEU A 1 168 ? 3.601 -8.004 -15.223 1.00 98.75 168 LEU A CA 1
ATOM 1319 C C . LEU A 1 168 ? 3.485 -9.062 -16.326 1.00 98.75 168 LEU A C 1
ATOM 1321 O O . LEU A 1 168 ? 4.506 -9.524 -16.836 1.00 98.75 168 LEU A O 1
ATOM 1325 N N . LEU A 1 169 ? 2.272 -9.425 -16.758 1.00 98.69 169 LEU A N 1
ATOM 1326 C CA . LEU A 1 169 ? 2.092 -10.325 -17.902 1.00 98.69 169 LEU A CA 1
ATOM 1327 C C . LEU A 1 169 ? 2.623 -9.707 -19.203 1.00 98.69 169 LEU A C 1
ATOM 1329 O O . LEU A 1 169 ? 3.240 -10.416 -20.006 1.00 98.69 169 LEU A O 1
ATOM 1333 N N . ARG A 1 170 ? 2.435 -8.397 -19.414 1.00 98.56 170 ARG A N 1
ATOM 1334 C CA . ARG A 1 170 ? 3.014 -7.679 -20.561 1.00 98.56 170 ARG A CA 1
ATOM 1335 C C . ARG A 1 170 ? 4.543 -7.723 -20.527 1.00 98.56 170 ARG A C 1
ATOM 1337 O O . ARG A 1 170 ? 5.152 -8.127 -21.518 1.00 98.56 170 ARG A O 1
ATOM 1344 N N . PHE A 1 171 ? 5.167 -7.402 -19.394 1.00 98.75 171 PHE A N 1
ATOM 1345 C CA . PHE A 1 171 ? 6.626 -7.458 -19.249 1.00 98.75 171 PHE A CA 1
ATOM 1346 C C . PHE A 1 171 ? 7.186 -8.881 -19.345 1.00 98.75 171 PHE A C 1
ATOM 1348 O O . PHE A 1 171 ? 8.268 -9.086 -19.898 1.00 98.75 171 PHE A O 1
ATOM 1355 N N . ALA A 1 172 ? 6.446 -9.891 -18.881 1.00 98.62 172 ALA A N 1
ATOM 1356 C CA . ALA A 1 172 ? 6.831 -11.287 -19.057 1.00 98.62 172 ALA A CA 1
ATOM 1357 C C . ALA A 1 172 ? 6.911 -11.664 -20.545 1.00 98.62 172 ALA A C 1
ATOM 1359 O O . ALA A 1 172 ? 7.892 -12.282 -20.960 1.00 98.62 172 ALA A O 1
ATOM 1360 N N . ARG A 1 173 ? 5.933 -11.234 -21.359 1.00 98.38 173 ARG A N 1
ATOM 1361 C CA . ARG A 1 173 ? 5.953 -11.409 -22.826 1.00 98.38 173 ARG A CA 1
ATOM 1362 C C . ARG A 1 173 ? 7.093 -10.639 -23.494 1.00 98.38 173 ARG A C 1
ATOM 1364 O O . ARG A 1 173 ? 7.631 -11.117 -24.485 1.00 98.38 173 ARG A O 1
ATOM 1371 N N . ALA A 1 174 ? 7.489 -9.499 -22.929 1.00 97.88 174 ALA A N 1
ATOM 1372 C CA . ALA A 1 174 ? 8.640 -8.715 -23.378 1.00 97.88 174 ALA A CA 1
ATOM 1373 C C . ALA A 1 174 ? 10.005 -9.293 -22.939 1.00 97.88 174 ALA A C 1
ATOM 1375 O O . ALA A 1 174 ? 11.042 -8.717 -23.252 1.00 97.88 174 ALA A O 1
ATOM 1376 N N . GLY A 1 175 ? 10.031 -10.436 -22.241 1.00 98.25 175 GLY A N 1
ATOM 1377 C CA . GLY A 1 175 ? 11.264 -11.148 -21.885 1.00 98.25 175 GLY A CA 1
ATOM 1378 C C . GLY A 1 175 ? 11.711 -11.000 -20.428 1.00 98.25 175 GLY A C 1
ATOM 1379 O O . GLY A 1 175 ? 12.696 -11.622 -20.036 1.00 98.25 175 GLY A O 1
ATOM 1380 N N . HIS A 1 176 ? 10.972 -10.274 -19.586 1.00 98.50 176 HIS A N 1
ATOM 1381 C CA . HIS A 1 176 ? 11.323 -10.067 -18.171 1.00 98.50 176 HIS A CA 1
ATOM 1382 C C . HIS A 1 176 ? 10.834 -11.181 -17.230 1.00 98.50 176 HIS A C 1
ATOM 1384 O O . HIS A 1 176 ? 10.935 -11.058 -16.012 1.00 98.50 176 HIS A O 1
ATOM 1390 N N . GLY A 1 177 ? 10.312 -12.294 -17.760 1.00 98.38 177 GLY A N 1
ATOM 1391 C CA . GLY A 1 177 ? 9.646 -13.329 -16.960 1.00 98.38 177 GLY A CA 1
ATOM 1392 C C . GLY A 1 177 ? 10.490 -13.906 -15.813 1.00 98.38 177 GLY A C 1
ATOM 1393 O O . GLY A 1 177 ? 9.969 -14.117 -14.720 1.00 98.38 177 GLY A O 1
ATOM 1394 N N . ARG A 1 178 ? 11.797 -14.123 -16.022 1.00 98.00 178 ARG A N 1
ATOM 1395 C CA . ARG A 1 178 ? 12.696 -14.629 -14.964 1.00 98.00 178 ARG A CA 1
ATOM 1396 C C . ARG A 1 178 ? 12.916 -13.610 -13.848 1.00 98.00 178 ARG A C 1
ATOM 1398 O O . ARG A 1 178 ? 12.905 -13.987 -12.679 1.00 98.00 178 ARG A O 1
ATOM 1405 N N . ASP A 1 179 ? 13.082 -12.339 -14.206 1.00 97.00 179 ASP A N 1
ATOM 1406 C CA . ASP A 1 179 ? 13.239 -11.263 -13.227 1.00 97.00 179 ASP A CA 1
ATOM 1407 C C . ASP A 1 179 ? 11.964 -11.084 -12.408 1.00 97.00 179 ASP A C 1
ATOM 1409 O O . ASP A 1 179 ? 12.039 -11.024 -11.185 1.00 97.00 179 ASP A O 1
ATOM 1413 N N . ILE A 1 180 ? 10.800 -11.106 -13.064 1.00 98.69 180 ILE A N 1
ATOM 1414 C CA . ILE A 1 180 ? 9.491 -11.041 -12.404 1.00 98.69 180 ILE A CA 1
ATOM 1415 C C . ILE A 1 180 ? 9.341 -12.176 -11.388 1.00 98.69 180 ILE A C 1
ATOM 1417 O O . ILE A 1 180 ? 9.021 -11.921 -10.233 1.00 98.69 180 ILE A O 1
ATOM 1421 N N . GLN A 1 181 ? 9.609 -13.426 -11.781 1.00 98.44 181 GLN A N 1
ATOM 1422 C CA . GLN A 1 181 ? 9.502 -14.574 -10.872 1.00 98.44 181 GLN A CA 1
ATOM 1423 C C . GLN A 1 181 ? 10.431 -14.449 -9.664 1.00 98.44 181 GLN A C 1
ATOM 1425 O O . GLN A 1 181 ? 10.024 -14.737 -8.537 1.00 98.44 181 GLN A O 1
ATOM 1430 N N . ARG A 1 182 ? 11.676 -14.020 -9.896 1.00 97.94 182 ARG A N 1
ATOM 1431 C CA . ARG A 1 182 ? 12.663 -13.822 -8.835 1.00 97.94 182 ARG A CA 1
ATOM 1432 C C . ARG A 1 182 ? 12.197 -12.742 -7.857 1.00 97.94 182 ARG A C 1
ATOM 1434 O O . ARG A 1 182 ? 12.145 -13.011 -6.661 1.00 97.94 182 ARG A O 1
ATOM 1441 N N . ILE A 1 183 ? 11.807 -11.574 -8.366 1.00 98.06 183 ILE A N 1
ATOM 1442 C CA . ILE A 1 183 ? 11.374 -10.437 -7.544 1.00 98.06 183 ILE A CA 1
ATOM 1443 C C . ILE A 1 183 ? 10.092 -10.782 -6.784 1.00 98.06 183 ILE A C 1
ATOM 1445 O O . ILE A 1 183 ? 10.044 -10.564 -5.581 1.00 98.06 183 ILE A O 1
ATOM 1449 N N . LEU A 1 184 ? 9.090 -11.391 -7.430 1.00 98.50 184 LEU A N 1
ATOM 1450 C CA . LEU A 1 184 ? 7.858 -11.827 -6.758 1.00 98.50 184 LEU A CA 1
ATOM 1451 C C . LEU A 1 184 ? 8.148 -12.793 -5.607 1.00 98.50 184 LEU A C 1
ATOM 1453 O O . LEU A 1 184 ? 7.558 -12.668 -4.538 1.00 98.50 184 LEU A O 1
ATOM 1457 N N . ARG A 1 185 ? 9.062 -13.752 -5.804 1.00 98.25 185 ARG A N 1
ATOM 1458 C CA . ARG A 1 185 ? 9.446 -14.701 -4.753 1.00 98.25 185 ARG A CA 1
ATOM 1459 C C . ARG A 1 185 ? 10.154 -14.006 -3.592 1.00 98.25 185 ARG A C 1
ATOM 1461 O O . ARG A 1 185 ? 9.836 -14.299 -2.444 1.00 98.25 185 ARG A O 1
ATOM 1468 N N . GLU A 1 186 ? 11.120 -13.142 -3.888 1.00 97.56 186 GLU A N 1
ATOM 1469 C CA . GLU A 1 186 ? 11.851 -12.367 -2.877 1.00 97.56 186 GLU A CA 1
ATOM 1470 C C . GLU A 1 186 ? 10.885 -11.479 -2.077 1.00 97.56 186 GLU A C 1
ATOM 1472 O O . GLU A 1 186 ? 10.853 -11.571 -0.849 1.00 97.56 186 GLU A O 1
ATOM 1477 N N . CYS A 1 187 ? 10.027 -10.724 -2.770 1.00 97.69 187 CYS A N 1
ATOM 1478 C CA . CYS A 1 187 ? 9.026 -9.847 -2.165 1.00 97.69 187 CYS A CA 1
ATOM 1479 C C . CYS A 1 187 ? 8.033 -10.627 -1.307 1.00 97.69 187 CYS A C 1
ATOM 1481 O O . CYS A 1 187 ? 7.851 -10.282 -0.149 1.00 97.69 187 CYS A O 1
ATOM 1483 N N . ALA A 1 188 ? 7.438 -11.709 -1.818 1.00 98.06 188 ALA A N 1
ATOM 1484 C CA . ALA A 1 188 ? 6.453 -12.481 -1.062 1.00 98.06 188 ALA A CA 1
ATOM 1485 C C . ALA A 1 188 ? 7.041 -13.092 0.221 1.00 98.06 188 ALA A C 1
ATOM 1487 O O . ALA A 1 188 ? 6.398 -13.089 1.266 1.00 98.06 188 ALA A O 1
ATOM 1488 N N . LEU A 1 189 ? 8.273 -13.612 0.177 1.00 98.19 189 LEU A N 1
ATOM 1489 C CA . LEU A 1 189 ? 8.900 -14.208 1.362 1.00 98.19 189 LEU A CA 1
ATOM 1490 C C . LEU A 1 189 ? 9.253 -13.171 2.433 1.00 98.19 189 LEU A C 1
ATOM 1492 O O . LEU A 1 189 ? 9.182 -13.487 3.624 1.00 98.19 189 LEU A O 1
ATOM 1496 N N . ALA A 1 190 ? 9.662 -11.972 2.020 1.00 97.88 190 ALA A N 1
ATOM 1497 C CA . ALA A 1 190 ? 9.922 -10.868 2.932 1.00 97.88 190 ALA A CA 1
ATOM 1498 C C . ALA A 1 190 ? 8.613 -10.283 3.484 1.00 97.88 190 ALA A C 1
ATOM 1500 O O . ALA A 1 190 ? 8.479 -10.160 4.701 1.00 97.88 190 ALA A O 1
ATOM 1501 N N . GLU A 1 191 ? 7.629 -10.025 2.617 1.00 98.19 191 GLU A N 1
ATOM 1502 C CA . GLU A 1 191 ? 6.317 -9.488 2.989 1.00 98.19 191 GLU A CA 1
ATOM 1503 C C . GLU A 1 191 ? 5.622 -10.364 4.022 1.00 98.19 191 GLU A C 1
ATOM 1505 O O . GLU A 1 191 ? 5.189 -9.841 5.037 1.00 98.19 191 GLU A O 1
ATOM 1510 N N . ILE A 1 192 ? 5.615 -11.692 3.864 1.00 98.19 192 ILE A N 1
ATOM 1511 C CA . ILE A 1 192 ? 4.978 -12.592 4.840 1.00 98.19 192 ILE A CA 1
ATOM 1512 C C . ILE A 1 192 ? 5.551 -12.395 6.252 1.00 98.19 192 ILE A C 1
ATOM 1514 O O . ILE A 1 192 ? 4.823 -12.482 7.244 1.00 98.19 192 ILE A O 1
ATOM 1518 N N . ARG A 1 193 ? 6.863 -12.152 6.364 1.00 98.12 193 ARG A N 1
ATOM 1519 C CA . ARG A 1 193 ? 7.526 -11.929 7.657 1.00 98.12 193 ARG A CA 1
ATOM 1520 C C . ARG A 1 193 ? 7.184 -10.553 8.209 1.00 98.12 193 ARG A C 1
ATOM 1522 O O . ARG A 1 193 ? 6.768 -10.470 9.360 1.00 98.12 193 ARG A O 1
ATOM 1529 N N . VAL A 1 194 ? 7.303 -9.517 7.379 1.00 98.25 194 VAL A N 1
ATOM 1530 C CA . VAL A 1 194 ? 6.981 -8.136 7.759 1.00 98.25 194 VAL A CA 1
ATOM 1531 C C . VAL A 1 194 ? 5.513 -8.023 8.163 1.00 98.25 194 VAL A C 1
ATOM 1533 O O . VAL A 1 194 ? 5.222 -7.550 9.253 1.00 98.25 194 VAL A O 1
ATOM 1536 N N . TYR A 1 195 ? 4.590 -8.547 7.359 1.00 98.12 195 TYR A N 1
ATOM 1537 C CA . TYR A 1 195 ? 3.162 -8.545 7.649 1.00 98.12 195 TYR A CA 1
ATOM 1538 C C . TYR A 1 195 ? 2.828 -9.260 8.958 1.00 98.12 195 TYR A C 1
ATOM 1540 O O . TYR A 1 195 ? 2.033 -8.752 9.749 1.00 98.12 195 TYR A O 1
ATOM 1548 N N . ARG A 1 196 ? 3.446 -10.419 9.227 1.00 98.12 196 ARG A N 1
ATOM 1549 C CA . ARG A 1 196 ? 3.287 -11.116 10.511 1.00 98.12 196 ARG A CA 1
ATOM 1550 C C . ARG A 1 196 ? 3.736 -10.230 11.670 1.00 98.12 196 ARG A C 1
ATOM 1552 O O . ARG A 1 196 ? 2.997 -10.095 12.641 1.00 98.12 196 ARG A O 1
ATOM 1559 N N . ASP A 1 197 ? 4.933 -9.663 11.579 1.00 98.25 197 ASP A N 1
ATOM 1560 C CA . ASP A 1 197 ? 5.540 -8.904 12.674 1.00 98.25 197 ASP A CA 1
ATOM 1561 C C . ASP A 1 197 ? 4.773 -7.597 12.930 1.00 98.25 197 ASP A C 1
ATOM 1563 O O . ASP A 1 197 ? 4.437 -7.303 14.078 1.00 98.25 197 ASP A O 1
ATOM 1567 N N . VAL A 1 198 ? 4.363 -6.899 11.867 1.00 98.38 198 VAL A N 1
ATOM 1568 C CA . VAL A 1 198 ? 3.475 -5.728 11.925 1.00 98.38 198 VAL A CA 1
ATOM 1569 C C . VAL A 1 198 ? 2.121 -6.096 12.520 1.00 98.38 198 VAL A C 1
ATOM 1571 O O . VAL A 1 198 ? 1.653 -5.423 13.433 1.00 98.38 198 VAL A O 1
ATOM 1574 N N . SER A 1 199 ? 1.494 -7.185 12.069 1.00 97.00 199 SER A N 1
ATOM 1575 C CA . SER A 1 199 ? 0.197 -7.622 12.603 1.00 97.00 199 SER A CA 1
ATOM 1576 C C . SER A 1 199 ? 0.280 -7.911 14.101 1.00 97.00 199 SER A C 1
ATOM 1578 O O . SER A 1 199 ? -0.590 -7.493 14.862 1.00 97.00 199 SER A O 1
ATOM 1580 N N . LEU A 1 200 ? 1.341 -8.587 14.553 1.00 98.00 200 LEU A N 1
ATOM 1581 C CA . LEU A 1 200 ? 1.573 -8.843 15.976 1.00 98.00 200 LEU A CA 1
ATOM 1582 C C . LEU A 1 200 ? 1.800 -7.546 16.757 1.00 98.00 200 LEU A C 1
ATOM 1584 O O . LEU A 1 200 ? 1.250 -7.396 17.848 1.00 98.00 200 LEU A O 1
ATOM 1588 N N . ALA A 1 201 ? 2.562 -6.604 16.203 1.00 98.31 201 ALA A N 1
ATOM 1589 C CA . ALA A 1 201 ? 2.785 -5.303 16.818 1.00 98.31 201 ALA A CA 1
ATOM 1590 C C . ALA A 1 201 ? 1.481 -4.506 16.956 1.00 98.31 201 ALA A C 1
ATOM 1592 O O . ALA A 1 201 ? 1.164 -4.043 18.054 1.00 98.31 201 ALA A O 1
ATOM 1593 N N . VAL A 1 202 ? 0.684 -4.413 15.886 1.00 97.81 202 VAL A N 1
ATOM 1594 C CA . VAL A 1 202 ? -0.640 -3.772 15.896 1.00 97.81 202 VAL A CA 1
ATOM 1595 C C . VAL A 1 202 ? -1.514 -4.408 16.971 1.00 97.81 202 VAL A C 1
ATOM 1597 O O . VAL A 1 202 ? -2.028 -3.704 17.835 1.00 97.81 202 VAL A O 1
ATOM 1600 N N . MET A 1 203 ? -1.621 -5.737 16.989 1.00 96.56 203 MET A N 1
ATOM 1601 C CA . MET A 1 203 ? -2.425 -6.454 17.979 1.00 96.56 203 MET A CA 1
ATOM 1602 C C . MET A 1 203 ? -1.939 -6.242 19.416 1.00 96.56 203 MET A C 1
ATOM 1604 O O . MET A 1 203 ? -2.763 -6.124 20.321 1.00 96.56 203 MET A O 1
ATOM 1608 N N . ALA A 1 204 ? -0.628 -6.134 19.642 1.00 97.56 204 ALA A N 1
ATOM 1609 C CA . ALA A 1 204 ? -0.071 -5.821 20.955 1.00 97.56 204 ALA A CA 1
ATOM 1610 C C . ALA A 1 204 ? -0.423 -4.394 21.410 1.00 97.56 204 ALA A C 1
ATOM 1612 O O . ALA A 1 204 ? -0.709 -4.182 22.590 1.00 97.56 204 ALA A O 1
ATOM 1613 N N . HIS A 1 205 ? -0.432 -3.416 20.497 1.00 97.88 205 HIS A N 1
ATOM 1614 C CA . HIS A 1 205 ? -0.910 -2.060 20.794 1.00 97.88 205 HIS A CA 1
ATOM 1615 C C . HIS A 1 205 ? -2.411 -2.038 21.086 1.00 97.88 205 HIS A C 1
ATOM 1617 O O . HIS A 1 205 ? -2.810 -1.464 22.097 1.00 97.88 205 HIS A O 1
ATOM 1623 N N . MET A 1 206 ? -3.225 -2.724 20.276 1.00 97.38 206 MET A N 1
ATOM 1624 C CA . MET A 1 206 ? -4.670 -2.827 20.510 1.00 97.38 206 MET A CA 1
ATOM 1625 C C . MET A 1 206 ? -4.971 -3.486 21.856 1.00 97.38 206 MET A C 1
ATOM 1627 O O . MET A 1 206 ? -5.757 -2.950 22.628 1.00 97.38 206 MET A O 1
ATOM 1631 N N . GLY A 1 207 ? -4.286 -4.582 22.193 1.00 96.31 207 GLY A N 1
ATOM 1632 C CA . GLY A 1 207 ? -4.468 -5.265 23.474 1.00 96.31 207 GLY A CA 1
ATOM 1633 C C . GLY A 1 207 ? -4.126 -4.395 24.680 1.00 96.31 207 GLY A C 1
ATOM 1634 O O . GLY A 1 207 ? -4.857 -4.415 25.665 1.00 96.31 207 GLY A O 1
ATOM 1635 N N . ARG A 1 208 ? -3.078 -3.565 24.592 1.00 96.81 208 ARG A N 1
ATOM 1636 C CA . ARG A 1 208 ? -2.754 -2.596 25.653 1.00 96.81 208 ARG A CA 1
ATOM 1637 C C . ARG A 1 208 ? -3.829 -1.525 25.818 1.00 96.81 208 ARG A C 1
ATOM 1639 O O . ARG A 1 208 ? -4.168 -1.203 26.950 1.00 96.81 208 ARG A O 1
ATOM 1646 N N . 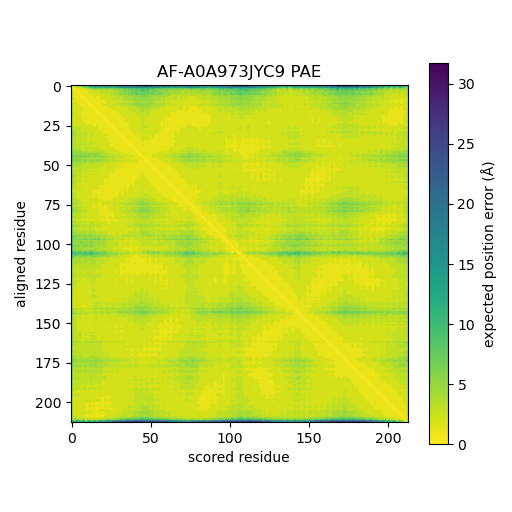ILE A 1 209 ? -4.349 -0.984 24.715 1.00 97.44 209 ILE A N 1
ATOM 1647 C CA . ILE A 1 209 ? -5.396 0.051 24.741 1.00 97.44 209 ILE A CA 1
ATOM 1648 C C . ILE A 1 209 ? -6.714 -0.522 25.279 1.00 97.44 209 ILE A C 1
ATOM 1650 O O . ILE A 1 209 ? -7.383 0.109 26.092 1.00 97.44 209 ILE A O 1
ATOM 1654 N N . LEU A 1 210 ? -7.068 -1.733 24.849 1.00 96.94 210 LEU A N 1
ATOM 1655 C CA . LEU A 1 210 ? -8.344 -2.381 25.158 1.00 96.94 210 LEU A CA 1
ATOM 1656 C C . LEU A 1 210 ? -8.325 -3.183 26.468 1.00 96.94 210 LEU A C 1
ATOM 1658 O O . LEU A 1 210 ? -9.369 -3.650 26.915 1.00 96.94 210 LEU A O 1
ATOM 1662 N N . GLY A 1 211 ? -7.159 -3.346 27.100 1.00 95.06 211 GLY A N 1
ATOM 1663 C CA . GLY A 1 211 ? -7.014 -4.104 28.344 1.00 95.06 211 GLY A CA 1
ATOM 1664 C C . GLY A 1 211 ? -7.165 -5.618 28.167 1.00 95.06 211 GLY A C 1
ATOM 1665 O O . GLY A 1 211 ? -7.577 -6.307 29.103 1.00 95.06 211 GLY A O 1
ATOM 1666 N N . TRP A 1 212 ? -6.844 -6.151 26.984 1.00 91.25 212 TRP A N 1
ATOM 1667 C CA . TRP A 1 212 ? -6.765 -7.596 26.768 1.00 91.25 212 TRP A CA 1
ATOM 1668 C C . TRP A 1 212 ? -5.593 -8.150 27.589 1.00 91.25 212 TRP A C 1
ATOM 1670 O O . TRP A 1 212 ? -4.443 -7.765 27.375 1.00 91.25 212 TRP A O 1
ATOM 1680 N N . SER A 1 213 ? -5.907 -9.005 28.565 1.00 63.59 213 SER A N 1
ATOM 1681 C CA . SER A 1 213 ? -4.947 -9.661 29.468 1.00 63.59 213 SER A CA 1
ATOM 1682 C C . SER A 1 213 ? -4.712 -11.110 29.076 1.00 63.59 213 SER A C 1
ATOM 1684 O O . SER A 1 213 ? -5.684 -11.772 28.645 1.00 63.59 213 SER A O 1
#

Nearest PDB structures (foldseek):
  5k53-assembly1_A  TM=6.212E-01  e=1.539E-02  Oscillatoria sp.
  3ibx-assembly1_A-2  TM=6.647E-01  e=1.140E-01  Helicobacter pylori
  2rd3-assembly1_A  TM=6.162E-01  e=1.568E-01  unclassified
  7vvo-assembly1_R  TM=2.934E-01  e=6.853E+00  Homo sapiens
  5lm2-assembly1_A  TM=1.547E-01  e=2.299E+00  Homo sapiens

Mean predicted aligned error: 2.73 Å

pLDDT: mean 96.65, std 3.88, range [63.44, 98.75]

Secondary structure (DSSP, 8-state):
---HHHHHHHHHHSHHHHHHHHHHHHHHHHHHHHHHHHHHHH--GGGGGGHHHHHHHHHHHHHHHHHHHHHHHHTTPPPPPPPGGG-HHHHHHHTT-S--HHHHHS--PPPHHHHHHHHHHHHHHHHHHHHHHHHHHHHHTT-TTTHHHHHHHHHHHHHHHHHHHHHHHHHIIIIIHHHHHHHHHHHHHHHHHHHHHHHHHHHHHHHHHHT--